Protein AF-A0A0C2ZWJ2-F1 (afdb_monomer_lite)

Structure (mmCIF, N/CA/C/O backbone):
data_AF-A0A0C2ZWJ2-F1
#
_entry.id   AF-A0A0C2ZWJ2-F1
#
loop_
_atom_site.group_PDB
_atom_site.id
_atom_site.type_symbol
_atom_site.label_atom_id
_atom_site.label_alt_id
_atom_site.label_comp_id
_atom_site.label_asym_id
_atom_site.label_entity_id
_atom_site.label_seq_id
_atom_site.pdbx_PDB_ins_code
_atom_site.Cartn_x
_atom_site.Cartn_y
_atom_site.Cartn_z
_atom_site.occupancy
_atom_site.B_iso_or_equiv
_atom_site.auth_seq_id
_atom_site.auth_comp_id
_atom_site.auth_asym_id
_atom_site.auth_atom_id
_atom_site.pdbx_PDB_model_num
ATOM 1 N N . MET A 1 1 ? 10.720 -0.662 24.447 1.00 65.62 1 MET A N 1
ATOM 2 C CA . MET A 1 1 ? 9.415 -0.310 23.855 1.00 65.62 1 MET A CA 1
ATOM 3 C C . MET A 1 1 ? 9.248 1.198 23.720 1.00 65.62 1 MET A C 1
ATOM 5 O O . MET A 1 1 ? 9.069 1.643 22.603 1.00 65.62 1 MET A O 1
ATOM 9 N N . GLU A 1 2 ? 9.396 1.999 24.779 1.00 73.19 2 GLU A N 1
ATOM 10 C CA . GLU A 1 2 ? 9.237 3.470 24.699 1.00 73.19 2 GLU A CA 1
ATOM 11 C C . GLU A 1 2 ? 10.255 4.158 23.766 1.00 73.19 2 GLU A C 1
ATOM 13 O O . GLU A 1 2 ? 9.897 4.984 22.934 1.00 73.19 2 GLU A O 1
ATOM 18 N N . ARG A 1 3 ? 11.516 3.708 23.798 1.00 81.62 3 ARG A N 1
ATOM 19 C CA . ARG A 1 3 ? 12.579 4.195 22.903 1.00 81.62 3 ARG A CA 1
ATOM 20 C C . ARG A 1 3 ? 12.331 3.896 21.417 1.00 81.62 3 ARG A C 1
ATOM 22 O O . ARG A 1 3 ? 12.606 4.741 20.580 1.00 81.62 3 ARG A O 1
ATOM 29 N N . GLU A 1 4 ? 11.797 2.717 21.092 1.00 85.00 4 GLU A N 1
ATOM 30 C CA . GLU A 1 4 ? 11.462 2.356 19.703 1.00 85.00 4 GLU A CA 1
ATOM 31 C C . GLU A 1 4 ? 10.292 3.192 19.183 1.00 85.00 4 GLU A C 1
ATOM 33 O O . GLU A 1 4 ? 10.327 3.653 18.047 1.00 85.00 4 GLU A O 1
ATOM 38 N N . GLN A 1 5 ? 9.288 3.451 20.027 1.00 85.44 5 GLN A N 1
ATOM 39 C CA . GLN A 1 5 ? 8.153 4.286 19.643 1.00 85.44 5 GLN A CA 1
ATOM 40 C C . GLN A 1 5 ? 8.580 5.749 19.422 1.00 85.44 5 GLN A C 1
ATOM 42 O O . GLN A 1 5 ? 8.085 6.409 18.509 1.00 85.44 5 GLN A O 1
ATOM 47 N N . GLN A 1 6 ? 9.543 6.242 20.208 1.00 90.25 6 GLN A N 1
ATOM 48 C CA . GLN A 1 6 ? 10.108 7.582 20.042 1.00 90.25 6 GLN A CA 1
ATOM 49 C C . GLN A 1 6 ? 10.941 7.706 18.754 1.00 90.25 6 GLN A C 1
ATOM 51 O O . GLN A 1 6 ? 10.814 8.699 18.036 1.00 90.25 6 GLN A O 1
ATOM 56 N N . GLU A 1 7 ? 11.745 6.691 18.419 1.00 93.44 7 GLU A N 1
ATOM 57 C CA . GLU A 1 7 ? 12.512 6.647 17.164 1.00 93.44 7 GLU A CA 1
ATOM 58 C C . GLU A 1 7 ? 11.585 6.545 15.934 1.00 93.44 7 GLU A C 1
ATOM 60 O O . GLU A 1 7 ? 11.808 7.232 14.932 1.00 93.44 7 GLU A O 1
ATOM 65 N N . GLU A 1 8 ? 10.488 5.783 16.022 1.00 90.94 8 GLU A N 1
ATOM 66 C CA . GLU A 1 8 ? 9.481 5.679 14.956 1.00 90.94 8 GLU A CA 1
ATOM 67 C C . GLU A 1 8 ? 8.722 7.001 14.742 1.00 90.94 8 GLU A C 1
ATOM 69 O O . GLU A 1 8 ? 8.530 7.438 13.601 1.00 90.94 8 GLU A O 1
ATOM 74 N N . MET A 1 9 ? 8.355 7.690 15.828 1.00 88.31 9 MET A N 1
ATOM 75 C CA . MET A 1 9 ? 7.676 8.988 15.764 1.00 88.31 9 MET A CA 1
ATOM 76 C C . MET A 1 9 ? 8.583 10.073 15.159 1.00 88.31 9 MET A C 1
ATOM 78 O O . MET A 1 9 ? 8.128 10.902 14.365 1.00 88.31 9 MET A O 1
ATOM 82 N N . GLN A 1 10 ? 9.884 10.034 15.461 1.00 91.88 10 GLN A N 1
ATOM 83 C CA . GLN A 1 10 ? 10.864 10.972 14.913 1.00 91.88 10 GLN A CA 1
ATOM 84 C C . GLN A 1 10 ? 11.135 10.722 13.417 1.00 91.88 10 GLN A C 1
ATOM 86 O O . GLN A 1 10 ? 11.240 11.678 12.642 1.00 91.88 10 GLN A O 1
ATOM 91 N N . ALA A 1 11 ? 11.165 9.456 12.984 1.00 88.19 11 ALA A N 1
ATOM 92 C CA . ALA A 1 11 ? 11.262 9.092 11.569 1.00 88.19 11 ALA A CA 1
ATOM 93 C C . ALA A 1 11 ? 10.023 9.539 10.770 1.00 88.19 11 ALA A C 1
ATOM 95 O O . ALA A 1 11 ? 10.150 10.051 9.653 1.00 88.19 11 ALA A O 1
ATOM 96 N N . TRP A 1 12 ? 8.830 9.421 11.363 1.00 87.19 12 TRP A N 1
ATOM 97 C CA . TRP A 1 12 ? 7.588 9.934 10.780 1.00 87.19 12 TRP A CA 1
ATOM 98 C C . TRP A 1 12 ? 7.610 11.457 10.607 1.00 87.19 12 TRP A C 1
ATOM 100 O O . TRP A 1 12 ? 7.277 11.957 9.529 1.00 87.19 12 TRP A O 1
ATOM 110 N N . ALA A 1 13 ? 8.054 12.197 11.626 1.00 77.81 13 ALA A N 1
ATOM 111 C CA . ALA A 1 13 ? 8.154 13.656 11.564 1.00 77.81 13 ALA A CA 1
ATOM 112 C C . ALA A 1 13 ? 9.106 14.131 10.448 1.00 77.81 13 ALA A C 1
ATOM 114 O O . ALA A 1 13 ? 8.798 15.094 9.737 1.00 77.81 13 ALA A O 1
ATOM 115 N N . TRP A 1 14 ? 10.219 13.419 10.238 1.00 78.62 14 TRP A N 1
ATOM 116 C CA . TRP A 1 14 ? 11.160 13.676 9.142 1.00 78.62 14 TRP A CA 1
ATOM 117 C C . TRP A 1 14 ? 10.568 13.371 7.759 1.00 78.62 14 TRP A C 1
ATOM 119 O O . TRP A 1 14 ? 10.724 14.160 6.828 1.00 78.62 14 TRP A O 1
ATOM 129 N N . ALA A 1 15 ? 9.833 12.268 7.604 1.00 69.75 15 ALA A N 1
ATOM 130 C CA . ALA A 1 15 ? 9.195 11.926 6.330 1.00 69.75 15 ALA A CA 1
ATOM 131 C C . ALA A 1 15 ? 8.114 12.949 5.914 1.00 69.75 15 ALA A C 1
ATOM 133 O O . ALA A 1 15 ? 7.976 13.283 4.731 1.00 69.75 15 ALA A O 1
ATOM 134 N N . VAL A 1 16 ? 7.373 13.493 6.884 1.00 71.31 16 VAL A N 1
ATOM 135 C CA . VAL A 1 16 ? 6.356 14.532 6.643 1.00 71.31 16 VAL A CA 1
ATOM 136 C C . VAL A 1 16 ? 7.002 15.867 6.260 1.00 71.31 16 VAL A C 1
ATOM 138 O O . VAL A 1 16 ? 6.560 16.518 5.314 1.00 71.31 16 VAL A O 1
ATOM 141 N N . THR A 1 17 ? 8.092 16.255 6.925 1.00 61.94 17 THR A N 1
ATOM 142 C CA . THR A 1 17 ? 8.811 17.499 6.593 1.00 61.94 17 THR A CA 1
ATOM 143 C C . THR A 1 17 ? 9.544 17.433 5.252 1.00 61.94 17 THR A C 1
ATOM 145 O O . THR A 1 17 ? 9.634 18.448 4.568 1.00 61.94 17 THR A O 1
ATOM 148 N N . VAL A 1 18 ? 10.000 16.255 4.810 1.00 66.75 18 VAL A N 1
ATOM 149 C CA . VAL A 1 18 ? 10.618 16.082 3.478 1.00 66.75 18 VAL A CA 1
ATOM 150 C C . VAL A 1 18 ? 9.585 16.124 2.342 1.00 66.75 18 VAL A C 1
ATOM 152 O O . VAL A 1 18 ? 9.907 16.541 1.230 1.00 66.75 18 VAL A O 1
ATOM 155 N N . THR A 1 19 ? 8.335 15.730 2.599 1.00 56.88 19 THR A N 1
ATOM 156 C CA . THR A 1 19 ? 7.269 15.730 1.578 1.00 56.88 19 THR A CA 1
ATOM 157 C C . THR A 1 19 ? 6.538 17.069 1.467 1.00 56.88 19 THR A C 1
ATOM 159 O O . THR A 1 19 ? 6.097 17.429 0.374 1.00 56.88 19 THR A O 1
ATOM 162 N N . GLN A 1 20 ? 6.490 17.868 2.537 1.00 51.25 20 GLN A N 1
ATOM 163 C CA . GLN A 1 20 ? 6.148 19.292 2.464 1.00 51.25 20 GLN A CA 1
ATOM 164 C C . GLN A 1 20 ? 7.386 20.121 2.109 1.00 51.25 20 GLN A C 1
ATOM 166 O O . GLN A 1 20 ? 7.927 20.868 2.921 1.00 51.25 20 GLN A O 1
ATOM 171 N N . GLY A 1 21 ? 7.848 19.994 0.865 1.00 43.28 21 GLY A N 1
ATOM 172 C CA . GLY A 1 21 ? 8.886 20.870 0.332 1.00 43.28 21 GLY A CA 1
ATOM 173 C C . GLY A 1 21 ? 8.500 22.340 0.525 1.00 43.28 21 GLY A C 1
ATOM 174 O O . GLY A 1 21 ? 7.467 22.783 0.023 1.00 43.28 21 GLY A O 1
ATOM 175 N N . GLY A 1 22 ? 9.342 23.086 1.248 1.00 45.31 22 GLY A N 1
ATOM 176 C CA . GLY A 1 22 ? 9.229 24.523 1.518 1.00 45.31 22 GLY A CA 1
ATOM 177 C C . GLY A 1 22 ? 9.437 25.398 0.278 1.00 45.31 22 GLY A C 1
ATOM 178 O O . GLY A 1 22 ? 10.304 26.269 0.259 1.00 45.31 22 GLY A O 1
ATOM 179 N N . GLY A 1 23 ? 8.660 25.147 -0.774 1.00 51.56 23 GLY A N 1
ATOM 180 C CA . GLY A 1 23 ? 8.552 26.001 -1.947 1.00 51.56 23 GLY A CA 1
ATOM 181 C C . GLY A 1 23 ? 7.481 27.062 -1.720 1.00 51.56 23 GLY A C 1
ATOM 182 O O . GLY A 1 23 ? 6.347 26.752 -1.362 1.00 51.56 23 GLY A O 1
ATOM 183 N N . THR A 1 24 ? 7.843 28.324 -1.925 1.00 47.91 24 THR A N 1
ATOM 184 C CA . THR A 1 24 ? 6.920 29.463 -1.918 1.00 47.91 24 THR A CA 1
ATOM 185 C C . THR A 1 24 ? 5.699 29.202 -2.821 1.00 47.91 24 THR A C 1
ATOM 187 O O . THR A 1 24 ? 5.862 28.693 -3.933 1.00 47.91 24 THR A O 1
ATOM 190 N N . PRO A 1 25 ? 4.469 29.541 -2.379 1.00 48.12 25 PRO A N 1
ATOM 191 C CA . PRO A 1 25 ? 3.247 29.222 -3.113 1.00 48.12 25 PRO A CA 1
ATOM 192 C C . PRO A 1 25 ? 3.167 30.022 -4.421 1.00 48.12 25 PRO A C 1
ATOM 194 O O . PRO A 1 25 ? 2.862 31.214 -4.433 1.00 48.12 25 PRO A O 1
ATOM 197 N N . GLY A 1 26 ? 3.462 29.347 -5.532 1.00 55.72 26 GLY A N 1
ATOM 198 C CA . GLY A 1 26 ? 3.169 29.797 -6.891 1.00 55.72 26 GLY A CA 1
ATOM 199 C C . GLY A 1 26 ? 1.705 29.536 -7.286 1.00 55.72 26 GLY A C 1
ATOM 200 O O . GLY A 1 26 ? 0.984 28.836 -6.576 1.00 55.72 26 GLY A O 1
ATOM 201 N N . PRO A 1 27 ? 1.236 30.110 -8.408 1.00 49.69 27 PRO A N 1
ATOM 202 C CA . PRO A 1 27 ? -0.183 30.225 -8.734 1.00 49.69 27 PRO A CA 1
ATOM 203 C C . PRO A 1 27 ? -0.854 28.861 -8.951 1.00 49.69 27 PRO A C 1
ATOM 205 O O . PRO A 1 27 ? -0.603 28.193 -9.947 1.00 49.69 27 PRO A O 1
ATOM 208 N N . SER A 1 28 ? -1.733 28.507 -8.006 1.00 48.75 28 SER A N 1
ATOM 209 C CA . SER A 1 28 ? -2.821 27.517 -8.069 1.00 48.75 28 SER A CA 1
ATOM 210 C C . SER A 1 28 ? -2.637 26.387 -9.083 1.00 48.75 28 SER A C 1
ATOM 212 O O . SER A 1 28 ? -3.343 26.306 -10.091 1.00 48.75 28 SER A O 1
ATOM 214 N N . THR A 1 29 ? -1.734 25.460 -8.779 1.00 44.34 29 THR A N 1
ATOM 215 C CA . THR A 1 29 ? -1.778 24.129 -9.378 1.00 44.34 29 THR A CA 1
ATOM 216 C C . THR A 1 29 ? -3.051 23.453 -8.878 1.00 44.34 29 THR A C 1
ATOM 218 O O . THR A 1 29 ? -3.199 23.205 -7.682 1.00 44.34 29 THR A O 1
ATOM 221 N N . VAL A 1 30 ? -4.003 23.198 -9.778 1.00 45.06 30 VAL A N 1
ATOM 222 C CA . VAL A 1 30 ? -5.204 22.413 -9.472 1.00 45.06 30 VAL A CA 1
ATOM 223 C C . VAL A 1 30 ? -4.739 21.027 -9.034 1.00 45.06 30 VAL A C 1
ATOM 225 O O . VAL A 1 30 ? -4.313 20.213 -9.852 1.00 45.06 30 VAL A O 1
ATOM 228 N N . VAL A 1 31 ? -4.770 20.775 -7.727 1.00 43.00 31 VAL A N 1
ATOM 229 C CA . VAL A 1 31 ? -4.504 19.454 -7.165 1.00 43.00 31 VAL A CA 1
ATOM 230 C C . VAL A 1 31 ? -5.696 18.581 -7.532 1.00 43.00 31 VAL A C 1
ATOM 232 O O . VAL A 1 31 ? -6.756 18.651 -6.910 1.00 43.00 31 VAL A O 1
ATOM 235 N N . ALA A 1 32 ? -5.541 17.788 -8.589 1.00 49.44 32 ALA A N 1
ATOM 236 C CA . ALA A 1 32 ? -6.497 16.751 -8.934 1.00 49.44 32 ALA A CA 1
ATOM 237 C C . ALA A 1 32 ? -6.433 15.673 -7.845 1.00 49.44 32 ALA A C 1
ATOM 239 O O . ALA A 1 32 ? -5.562 14.807 -7.858 1.00 49.44 32 ALA A O 1
ATOM 240 N N . VAL A 1 33 ? -7.327 15.764 -6.859 1.00 48.94 33 VAL A N 1
ATOM 241 C CA . VAL A 1 33 ? -7.482 14.735 -5.828 1.00 48.94 33 VAL A CA 1
ATOM 242 C C . VAL A 1 33 ? -7.913 13.441 -6.526 1.00 48.94 33 VAL A C 1
ATOM 244 O O . VAL A 1 33 ? -8.969 13.434 -7.168 1.00 48.94 33 VAL A O 1
ATOM 247 N N . PRO A 1 34 ? -7.144 12.340 -6.421 1.00 53.91 34 PRO A N 1
ATOM 248 C CA . PRO A 1 34 ? -7.529 11.074 -7.023 1.00 53.91 34 PRO A CA 1
ATOM 249 C C . PRO A 1 34 ? -8.840 10.597 -6.398 1.00 53.91 34 PRO A C 1
ATOM 251 O O . PRO A 1 34 ? -8.887 10.199 -5.233 1.00 53.91 34 PRO A O 1
ATOM 254 N N . MET A 1 35 ? -9.932 10.637 -7.160 1.00 56.78 35 MET A N 1
ATOM 255 C CA . MET A 1 35 ? -11.188 10.050 -6.712 1.00 56.78 35 MET A CA 1
ATOM 256 C C . MET A 1 35 ? -11.065 8.529 -6.780 1.00 56.78 35 MET A C 1
ATOM 258 O O . MET A 1 35 ? -11.128 7.941 -7.860 1.00 56.78 35 MET A O 1
ATOM 262 N N . LEU A 1 36 ? -10.914 7.885 -5.623 1.00 58.56 36 LEU A N 1
ATOM 263 C CA . LEU A 1 36 ? -10.990 6.431 -5.510 1.00 58.56 36 LEU A CA 1
ATOM 264 C C . LEU A 1 36 ? -12.400 5.970 -5.883 1.00 58.56 36 LEU A C 1
ATOM 266 O O . LEU A 1 36 ? -13.390 6.400 -5.287 1.00 58.56 36 LEU A O 1
ATOM 270 N N . ARG A 1 37 ? -12.507 5.091 -6.883 1.00 67.56 37 ARG A N 1
ATOM 271 C CA . ARG A 1 37 ? -13.799 4.555 -7.329 1.00 67.56 37 ARG A CA 1
ATOM 272 C C . ARG A 1 37 ? -13.761 3.039 -7.372 1.00 67.56 37 ARG A C 1
ATOM 274 O O . ARG A 1 37 ? -12.784 2.437 -7.797 1.00 67.56 37 ARG A O 1
ATOM 281 N N . VAL A 1 38 ? -14.858 2.414 -6.956 1.00 70.56 38 VAL A N 1
ATOM 282 C CA . VAL A 1 38 ? -14.989 0.955 -6.927 1.00 70.56 38 VAL A CA 1
ATOM 283 C C . VAL A 1 38 ? -15.806 0.492 -8.127 1.00 70.56 38 VAL A C 1
ATOM 285 O O . VAL A 1 38 ? -16.923 0.962 -8.362 1.00 70.56 38 VAL A O 1
ATOM 288 N N . CYS A 1 39 ? -15.282 -0.464 -8.892 1.00 73.94 39 CYS A N 1
ATOM 289 C CA . CYS A 1 39 ? -16.080 -1.129 -9.916 1.00 73.94 39 CYS A CA 1
ATOM 290 C C . CYS A 1 39 ? -17.137 -2.019 -9.245 1.00 73.94 39 CYS A C 1
ATOM 292 O O . CYS A 1 39 ? -16.792 -2.998 -8.592 1.00 73.94 39 CYS A O 1
ATOM 294 N N . LYS A 1 40 ? -18.432 -1.750 -9.460 1.00 70.19 40 LYS A N 1
ATOM 295 C CA . LYS A 1 40 ? -19.536 -2.524 -8.847 1.00 70.19 40 LYS A CA 1
ATOM 296 C C . LYS A 1 40 ? -19.492 -4.031 -9.121 1.00 70.19 40 LYS A C 1
ATOM 298 O O . LYS A 1 40 ? -20.130 -4.793 -8.408 1.00 70.19 40 LYS A O 1
ATOM 303 N N . ARG A 1 41 ? -18.798 -4.465 -10.178 1.00 70.56 41 ARG A N 1
ATOM 304 C CA . ARG A 1 41 ? -18.791 -5.870 -10.601 1.00 70.56 41 ARG A CA 1
ATOM 305 C C . ARG A 1 41 ? -17.665 -6.685 -9.978 1.00 70.56 41 ARG A C 1
ATOM 307 O O . ARG A 1 41 ? -17.903 -7.819 -9.590 1.00 70.56 41 ARG A O 1
ATOM 314 N N . CYS A 1 42 ? -16.453 -6.140 -9.938 1.00 78.62 42 CYS A N 1
ATOM 315 C CA . CYS A 1 42 ? -15.294 -6.830 -9.368 1.00 78.62 42 CYS A CA 1
ATOM 316 C C . CYS A 1 42 ? -14.902 -6.304 -7.982 1.00 78.62 42 CYS A C 1
ATOM 318 O O . CYS A 1 42 ? -13.985 -6.847 -7.384 1.00 78.62 42 CYS A O 1
ATOM 320 N N . MET A 1 43 ? -15.568 -5.257 -7.485 1.00 76.44 43 MET A N 1
ATOM 321 C CA . MET A 1 43 ? -15.268 -4.569 -6.222 1.00 76.44 43 MET A CA 1
ATOM 322 C C . MET A 1 43 ? -13.817 -4.079 -6.086 1.00 76.44 43 MET A C 1
ATOM 324 O O . MET A 1 43 ? -13.381 -3.711 -5.002 1.00 76.44 43 MET A O 1
ATOM 328 N N . VAL A 1 44 ? -13.074 -4.019 -7.194 1.00 75.62 44 VAL A N 1
ATOM 329 C CA . VAL A 1 44 ? -11.708 -3.498 -7.217 1.00 75.62 44 VAL A CA 1
ATOM 330 C C . VAL A 1 44 ? -11.761 -1.973 -7.156 1.00 75.62 44 VAL A C 1
ATOM 332 O O . VAL A 1 44 ? -12.496 -1.341 -7.925 1.00 75.62 44 VAL A O 1
ATOM 335 N N . LEU A 1 45 ? -10.979 -1.404 -6.237 1.00 73.38 45 LEU A N 1
ATOM 336 C CA . LEU A 1 45 ? -10.655 0.019 -6.185 1.00 73.38 45 LEU A CA 1
ATOM 337 C C . LEU A 1 45 ? -9.793 0.358 -7.401 1.00 73.38 45 LEU A C 1
ATOM 339 O O . LEU A 1 45 ? -8.677 -0.134 -7.536 1.00 73.38 45 LEU A O 1
ATOM 343 N N . LEU A 1 46 ? -10.336 1.165 -8.304 1.00 69.06 46 LEU A N 1
ATOM 344 C CA . LEU A 1 46 ? -9.626 1.679 -9.463 1.00 69.06 46 LEU A CA 1
ATOM 345 C C . LEU A 1 46 ? -9.193 3.106 -9.139 1.00 69.06 46 LEU A C 1
ATOM 347 O O . LEU A 1 46 ? -10.030 3.985 -8.920 1.00 69.06 46 LEU A O 1
ATOM 351 N N . GLN A 1 47 ? -7.883 3.315 -9.104 1.00 68.44 47 GLN A N 1
ATOM 352 C CA . GLN A 1 47 ? -7.280 4.638 -9.117 1.00 68.44 47 GLN A CA 1
ATOM 353 C C . GLN A 1 47 ? -7.144 5.043 -10.592 1.00 68.44 47 GLN A C 1
ATOM 355 O O . GLN A 1 47 ? -6.649 4.266 -11.411 1.00 68.44 47 GLN A O 1
ATOM 360 N N . GLU A 1 48 ? -7.682 6.199 -10.983 1.00 59.91 48 GLU A N 1
ATOM 361 C CA . GLU A 1 48 ? -7.378 6.731 -12.316 1.00 59.91 48 GLU A CA 1
ATOM 362 C C . GLU A 1 48 ? -5.893 7.127 -12.358 1.00 59.91 48 GLU A C 1
ATOM 364 O O . GLU A 1 48 ? -5.424 7.716 -11.383 1.00 59.91 48 GLU A O 1
ATOM 369 N N . PRO A 1 49 ? -5.144 6.820 -13.440 1.00 55.31 49 PRO A N 1
ATOM 370 C CA . PRO A 1 49 ? -5.594 6.324 -14.751 1.00 55.31 49 PRO A CA 1
ATOM 371 C C . PRO A 1 49 ? -5.467 4.799 -14.969 1.00 55.31 49 PRO A C 1
ATOM 373 O O . PRO A 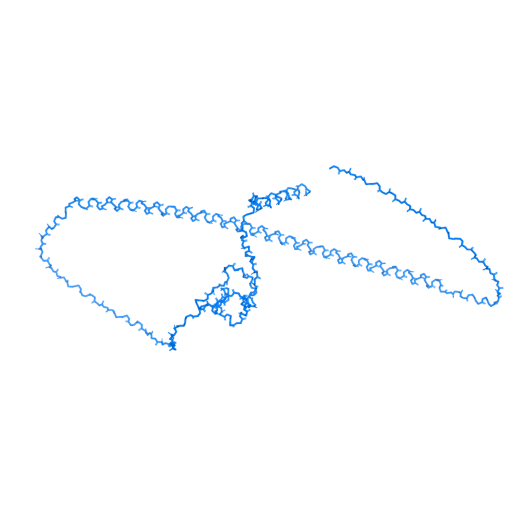1 49 ? -5.879 4.295 -16.013 1.00 55.31 49 PRO A O 1
ATOM 376 N N . GLU A 1 50 ? -4.933 4.040 -14.013 1.00 58.47 50 GLU A N 1
ATOM 377 C CA . GLU A 1 50 ? -4.410 2.678 -14.246 1.00 58.47 50 GLU A CA 1
ATOM 378 C C . GLU A 1 50 ? -5.476 1.574 -14.375 1.00 58.47 50 GLU A C 1
ATOM 380 O O . GLU A 1 50 ? -5.168 0.438 -14.728 1.00 58.47 50 GLU A O 1
ATOM 385 N N . GLY A 1 51 ? -6.753 1.883 -14.137 1.00 58.56 51 GLY A N 1
ATOM 386 C CA . GLY A 1 51 ? -7.820 0.876 -14.084 1.00 58.56 51 GLY A CA 1
ATOM 387 C C . GLY A 1 51 ? -8.825 0.854 -15.241 1.00 58.56 51 GLY A C 1
ATOM 388 O O . GLY A 1 51 ? -9.563 -0.130 -15.391 1.00 58.56 51 GLY A O 1
ATOM 389 N N . CYS A 1 52 ? -8.902 1.927 -16.033 1.00 63.50 52 CYS A N 1
ATOM 390 C CA . CYS A 1 52 ? -9.987 2.151 -16.991 1.00 63.50 52 CYS A CA 1
ATOM 391 C C . CYS A 1 52 ? -9.463 2.666 -18.332 1.00 63.50 52 CYS A C 1
ATOM 393 O O . CYS A 1 52 ? -9.078 3.826 -18.444 1.00 63.50 52 CYS A O 1
ATOM 395 N N . VAL A 1 53 ? -9.551 1.847 -19.382 1.00 66.69 53 VAL A N 1
ATOM 396 C CA . VAL A 1 53 ? -9.258 2.313 -20.744 1.00 66.69 53 VAL A CA 1
ATOM 397 C C . VAL A 1 53 ? -10.500 3.003 -21.294 1.00 66.69 53 VAL A C 1
ATOM 399 O O . VAL A 1 53 ? -11.580 2.404 -21.372 1.00 66.69 53 VAL A O 1
ATOM 402 N N . VAL A 1 54 ? -10.356 4.276 -21.654 1.00 63.56 54 VAL A N 1
ATOM 403 C CA . VAL A 1 54 ? -11.376 5.027 -22.388 1.00 63.56 54 VAL A CA 1
ATOM 404 C C . VAL A 1 54 ? -11.338 4.550 -23.836 1.00 63.56 54 VAL A C 1
ATOM 406 O O . VAL A 1 54 ? -10.307 4.657 -24.492 1.00 63.56 54 VAL A O 1
ATOM 409 N N . SER A 1 55 ? -12.442 3.999 -24.344 1.00 70.44 55 SER A N 1
ATOM 410 C CA . SER A 1 55 ? -12.545 3.701 -25.776 1.00 70.44 55 SER A CA 1
ATOM 411 C C . SER A 1 55 ? -12.418 4.999 -26.573 1.00 70.44 55 SER A C 1
ATOM 413 O O . SER A 1 55 ? -12.992 6.004 -26.154 1.00 70.44 55 SER A O 1
ATOM 415 N N . GLU A 1 56 ? -11.802 4.955 -27.751 1.00 60.53 56 GLU A N 1
ATOM 416 C CA . GLU A 1 56 ? -11.593 6.099 -28.659 1.00 60.53 56 GLU A CA 1
ATOM 417 C C . GLU A 1 56 ? -12.867 6.925 -28.945 1.00 60.53 56 GLU A C 1
ATOM 419 O O . GLU A 1 56 ? -12.805 8.119 -29.206 1.00 60.53 56 GLU A O 1
ATOM 424 N N . GLN A 1 57 ? -14.055 6.319 -28.817 1.00 65.50 57 GLN A N 1
ATOM 425 C CA . GLN A 1 57 ? -15.344 7.000 -28.988 1.00 65.50 57 GLN A CA 1
ATOM 426 C C . GLN A 1 57 ? -15.870 7.720 -27.730 1.00 65.50 57 GLN A C 1
ATOM 428 O O . GLN A 1 57 ? -17.016 8.171 -27.727 1.00 65.50 57 GLN A O 1
ATOM 433 N N . GLY A 1 58 ? -15.106 7.776 -26.635 1.00 62.81 58 GLY A N 1
ATOM 434 C CA . GLY A 1 58 ? -15.441 8.489 -25.391 1.00 62.81 58 GLY A CA 1
ATOM 435 C C . GLY A 1 58 ? -16.648 7.953 -24.603 1.00 62.81 58 GLY A C 1
ATOM 436 O O . GLY A 1 58 ? -16.935 8.434 -23.511 1.00 62.81 58 GLY A O 1
ATOM 437 N N . LYS A 1 59 ? -17.367 6.952 -25.128 1.00 59.00 59 LYS A N 1
ATOM 438 C CA . LYS A 1 59 ? -18.658 6.490 -24.585 1.00 59.00 59 LYS A CA 1
ATOM 439 C C . LYS A 1 59 ? -18.563 5.260 -23.688 1.00 59.00 59 LYS A C 1
ATOM 441 O O . LYS A 1 59 ? -19.489 5.001 -22.925 1.00 59.00 59 LYS A O 1
ATOM 446 N N . ALA A 1 60 ? -17.476 4.498 -23.761 1.00 57.41 60 ALA A N 1
ATOM 447 C CA . ALA A 1 60 ? -17.295 3.306 -22.945 1.00 57.41 60 ALA A CA 1
ATOM 448 C C . ALA A 1 60 ? -15.930 3.329 -22.256 1.00 57.41 60 ALA A C 1
ATOM 450 O O . ALA A 1 60 ? -14.894 3.456 -22.903 1.00 57.41 60 ALA A O 1
ATOM 451 N N . ARG A 1 61 ? -15.939 3.173 -20.930 1.00 65.44 61 ARG A N 1
ATOM 452 C CA . ARG A 1 61 ? -14.746 2.827 -20.156 1.00 65.44 61 ARG A CA 1
ATOM 453 C C . ARG A 1 61 ? -14.843 1.353 -19.788 1.00 65.44 61 ARG A C 1
ATOM 455 O O . ARG A 1 61 ? -15.865 0.916 -19.251 1.00 65.44 61 ARG A O 1
ATOM 462 N N . ALA A 1 62 ? -13.817 0.581 -20.122 1.00 67.75 62 ALA A N 1
ATOM 463 C CA . ALA A 1 62 ? -13.721 -0.816 -19.717 1.00 67.75 62 ALA A CA 1
ATOM 464 C C . ALA A 1 62 ? -12.853 -0.907 -18.461 1.00 67.75 62 ALA A C 1
ATOM 466 O O . ALA A 1 62 ? -11.747 -0.375 -18.428 1.00 67.75 62 ALA A O 1
ATOM 467 N N . CYS A 1 63 ? -13.355 -1.589 -17.435 1.00 74.94 63 CYS A N 1
ATOM 468 C CA . CYS A 1 63 ? -12.557 -1.933 -16.265 1.00 74.94 63 CYS A CA 1
ATOM 469 C C . CYS A 1 63 ? -11.614 -3.078 -16.658 1.00 74.94 63 CYS A C 1
ATOM 471 O O . CYS A 1 63 ? -12.084 -4.168 -17.005 1.00 74.94 63 CYS A O 1
ATOM 473 N N . LEU A 1 64 ? -10.302 -2.825 -16.614 1.00 73.50 64 LEU A N 1
ATOM 474 C CA . LEU A 1 64 ? -9.267 -3.775 -17.038 1.00 73.50 64 LEU A CA 1
ATOM 475 C C . LEU A 1 64 ? -9.392 -5.148 -16.345 1.00 73.50 64 LEU A C 1
ATOM 477 O O . LEU A 1 64 ? -9.417 -6.152 -17.058 1.00 73.50 64 LEU A O 1
ATOM 481 N N . PRO A 1 65 ? -9.605 -5.227 -15.013 1.00 73.12 65 PRO A N 1
ATOM 482 C CA . PRO A 1 65 ? -9.808 -6.504 -14.327 1.00 73.12 65 PRO A CA 1
ATOM 483 C C . PRO A 1 65 ? -10.979 -7.353 -14.829 1.00 73.12 65 PRO A C 1
ATOM 485 O O . PRO A 1 65 ? -10.923 -8.574 -14.732 1.00 73.12 65 PRO A O 1
ATOM 488 N N . CYS A 1 66 ? -12.064 -6.747 -15.328 1.00 76.62 66 CYS A N 1
ATOM 489 C CA . CYS A 1 66 ? -13.249 -7.512 -15.735 1.00 76.62 66 CYS A CA 1
ATOM 490 C C . CYS A 1 66 ? -13.480 -7.580 -17.250 1.00 76.62 66 CYS A C 1
ATOM 492 O O . CYS A 1 66 ? -14.404 -8.288 -17.653 1.00 76.62 66 CYS A O 1
ATOM 494 N N . GLN A 1 67 ? -12.680 -6.867 -18.064 1.00 69.88 67 GLN A N 1
ATOM 495 C CA . GLN A 1 67 ? -12.696 -6.805 -19.544 1.00 69.88 67 GLN A CA 1
ATOM 496 C C . GLN A 1 67 ? -14.087 -6.688 -20.201 1.00 69.88 67 GLN A C 1
ATOM 498 O O . GLN A 1 67 ? -14.257 -6.896 -21.402 1.00 69.88 67 GLN A O 1
ATOM 503 N N . LYS A 1 68 ? -15.120 -6.342 -19.431 1.00 65.94 68 LYS A N 1
ATOM 504 C CA . LYS A 1 68 ? -16.494 -6.201 -19.902 1.00 65.94 68 LYS A CA 1
ATOM 505 C C . LYS A 1 68 ? -16.822 -4.725 -19.982 1.00 65.94 68 LYS A C 1
ATOM 507 O O . LYS A 1 68 ? -16.671 -3.992 -19.008 1.00 65.94 68 LYS A O 1
ATOM 512 N N . ALA A 1 69 ? -17.327 -4.313 -21.141 1.00 59.06 69 ALA A N 1
ATOM 513 C CA . ALA A 1 69 ? -17.901 -2.992 -21.329 1.00 59.06 69 ALA A CA 1
ATOM 514 C C . ALA A 1 69 ? -19.069 -2.812 -20.345 1.00 59.06 69 ALA A C 1
ATOM 516 O O . ALA A 1 69 ? -20.129 -3.431 -20.485 1.00 59.06 69 ALA A O 1
ATOM 517 N N . CYS A 1 70 ? -18.874 -1.989 -19.316 1.00 55.25 70 CYS A N 1
ATOM 518 C CA . CYS A 1 70 ? -19.956 -1.612 -18.423 1.00 55.25 70 CYS A CA 1
ATOM 519 C C . CYS A 1 70 ? -20.865 -0.622 -19.158 1.00 55.25 70 CYS A C 1
ATOM 521 O O . CYS A 1 70 ? -20.569 0.565 -19.234 1.00 55.25 70 CYS A O 1
ATOM 523 N N . LYS A 1 71 ? -22.005 -1.109 -19.668 1.00 53.69 71 LYS A N 1
ATOM 524 C CA . LYS A 1 71 ? -23.058 -0.274 -20.280 1.00 53.69 71 LYS A CA 1
ATOM 525 C C . LYS A 1 71 ? -23.668 0.765 -19.324 1.00 53.69 71 LYS A C 1
ATOM 527 O O . LYS A 1 71 ? -24.391 1.636 -19.783 1.00 53.69 71 LYS A O 1
ATOM 532 N N . VAL A 1 72 ? -23.418 0.658 -18.015 1.00 46.59 72 VAL A N 1
ATOM 533 C CA . VAL A 1 72 ? -24.095 1.452 -16.971 1.00 46.59 72 VAL A CA 1
ATOM 534 C C . VAL A 1 72 ? -23.103 2.032 -15.958 1.00 46.59 72 VAL A C 1
ATOM 536 O O . VAL A 1 72 ? -23.400 2.162 -14.772 1.00 46.59 72 VAL A O 1
ATOM 539 N N . CYS A 1 73 ? -21.897 2.392 -16.394 1.00 48.47 73 CYS A N 1
ATOM 540 C CA . CYS A 1 73 ? -21.139 3.383 -15.635 1.00 48.47 73 CYS A CA 1
ATOM 541 C C . CYS A 1 73 ? -21.778 4.748 -15.924 1.00 48.47 73 CYS A C 1
ATOM 543 O O . CYS A 1 73 ? -21.403 5.419 -16.881 1.00 48.47 73 CYS A O 1
ATOM 545 N N . ILE A 1 74 ? -22.801 5.116 -15.148 1.00 45.25 74 ILE A N 1
ATOM 546 C CA . ILE A 1 74 ? -23.332 6.481 -15.138 1.00 45.25 74 ILE A CA 1
ATOM 547 C C . ILE A 1 74 ? -22.271 7.328 -14.441 1.00 45.25 74 ILE A C 1
ATOM 549 O O . ILE A 1 74 ? -22.136 7.298 -13.219 1.00 45.25 74 ILE A O 1
ATOM 553 N N . TRP A 1 75 ? -21.460 8.009 -15.238 1.00 52.31 75 TRP A N 1
ATOM 554 C CA . TRP A 1 75 ? -20.557 9.037 -14.751 1.00 52.31 75 TRP A CA 1
ATOM 555 C C . TRP A 1 75 ? -21.373 10.325 -14.610 1.00 52.31 75 TRP A C 1
ATOM 557 O O . TRP A 1 75 ? -22.101 10.656 -15.549 1.00 52.31 75 TRP A O 1
ATOM 567 N N . PRO A 1 76 ? -21.289 11.070 -13.494 1.00 41.94 76 PRO A N 1
ATOM 568 C CA . PRO A 1 76 ? -21.680 12.468 -13.534 1.00 41.94 76 PRO A CA 1
ATOM 569 C C . PRO A 1 76 ? -20.744 13.138 -14.545 1.00 41.94 76 PRO A C 1
ATOM 571 O O . PRO A 1 76 ? -19.544 13.245 -14.299 1.00 41.94 76 PRO A O 1
ATOM 574 N N . LEU A 1 77 ? -21.268 13.482 -15.725 1.00 47.47 77 LEU A N 1
ATOM 575 C CA . LEU A 1 77 ? -20.583 14.415 -16.608 1.00 47.47 77 LEU A CA 1
ATOM 576 C C . LEU A 1 77 ? -20.400 15.689 -15.790 1.00 47.47 77 LEU A C 1
ATOM 578 O O . LEU A 1 77 ? -21.388 16.251 -15.314 1.00 47.47 77 LEU A O 1
ATOM 582 N N . GLU A 1 78 ? -19.156 16.115 -15.608 1.00 44.62 78 GLU A N 1
ATOM 583 C CA . GLU A 1 78 ? -18.888 17.451 -15.103 1.00 44.62 78 GLU A CA 1
ATOM 584 C C . GLU A 1 78 ? -19.675 18.452 -15.954 1.00 44.62 78 GLU A C 1
ATOM 586 O O . GLU A 1 78 ? -19.569 18.494 -17.184 1.00 44.62 78 GLU A O 1
ATOM 591 N N . ALA A 1 79 ? -20.530 19.225 -15.292 1.00 44.03 79 ALA A N 1
ATOM 592 C CA . ALA A 1 79 ? -21.237 20.336 -15.895 1.00 44.03 79 ALA A CA 1
ATOM 593 C C . ALA A 1 79 ? -20.222 21.461 -16.144 1.00 44.03 79 ALA A C 1
ATOM 595 O O . ALA A 1 79 ? -20.052 22.341 -15.308 1.00 44.03 79 ALA A O 1
ATOM 596 N N . GLY A 1 80 ? -19.493 21.409 -17.259 1.00 48.69 80 GLY A N 1
ATOM 597 C CA . GLY A 1 80 ? -18.458 22.408 -17.523 1.00 48.69 80 GLY A CA 1
ATOM 598 C C . GLY A 1 80 ? -17.650 22.169 -18.791 1.00 48.69 80 GLY A C 1
ATOM 599 O O . GLY A 1 80 ? -16.437 22.042 -18.728 1.00 48.69 80 GLY A O 1
ATOM 600 N N . GLY A 1 81 ? -18.300 22.106 -19.953 1.00 40.59 81 GLY A N 1
ATOM 601 C CA . GLY A 1 81 ? -17.585 21.991 -21.225 1.00 40.59 81 GLY A CA 1
ATOM 602 C C . GLY A 1 81 ? -18.472 22.321 -22.413 1.00 40.59 81 GLY A C 1
ATOM 603 O O . GLY A 1 81 ? -19.061 21.435 -23.027 1.00 40.59 81 GLY A O 1
ATOM 604 N N . ALA A 1 82 ? -18.602 23.610 -22.716 1.00 43.16 82 ALA A N 1
ATOM 605 C CA . ALA A 1 82 ? -19.286 24.079 -23.909 1.00 43.16 82 ALA A CA 1
ATOM 606 C C . ALA A 1 82 ? -18.500 23.692 -25.177 1.00 43.16 82 ALA A C 1
ATOM 608 O O . ALA A 1 82 ? -17.367 24.116 -25.359 1.00 43.16 82 ALA A O 1
ATOM 609 N N . GLY A 1 83 ? -19.155 22.926 -26.054 1.00 38.62 83 GLY A N 1
ATOM 610 C CA . GLY A 1 83 ? -19.169 23.133 -27.505 1.00 38.62 83 GLY A CA 1
ATOM 611 C C . GLY A 1 83 ? -17.881 22.938 -28.313 1.00 38.62 83 GLY A C 1
ATOM 612 O O . GLY A 1 83 ? -17.056 23.833 -28.396 1.00 38.62 83 GLY A O 1
ATOM 613 N N . ALA A 1 84 ? -17.842 21.854 -29.093 1.00 34.16 84 ALA A N 1
ATOM 614 C CA . ALA A 1 84 ? -17.626 21.912 -30.545 1.00 34.16 84 ALA A CA 1
ATOM 615 C C . ALA A 1 84 ? -17.953 20.539 -31.152 1.00 34.16 84 ALA A C 1
ATOM 617 O O . ALA A 1 84 ? -17.115 19.646 -31.241 1.00 34.16 84 ALA A O 1
ATOM 618 N N . ALA A 1 85 ? -19.212 20.362 -31.550 1.00 39.81 85 ALA A N 1
ATOM 619 C CA . ALA A 1 85 ? -19.615 19.254 -32.399 1.00 39.81 85 ALA A CA 1
ATOM 620 C C . ALA A 1 85 ? -19.294 19.618 -33.856 1.00 39.81 85 ALA A C 1
ATOM 622 O O . ALA A 1 85 ? -19.944 20.489 -34.430 1.00 39.81 85 ALA A O 1
ATOM 623 N N . MET A 1 86 ? -18.327 18.929 -34.462 1.00 37.03 86 MET A N 1
ATOM 624 C CA . MET A 1 86 ? -18.288 18.757 -35.913 1.00 37.03 86 MET A CA 1
ATOM 625 C C . MET A 1 86 ? -18.563 17.292 -36.227 1.00 37.03 86 MET A C 1
ATOM 627 O O . MET A 1 86 ? -17.824 16.394 -35.832 1.00 37.03 86 MET A O 1
ATOM 631 N N . GLY A 1 87 ? -19.698 17.071 -36.884 1.00 41.72 87 GLY A N 1
ATOM 632 C CA . GLY A 1 87 ? -20.114 15.776 -37.386 1.00 41.72 87 GLY A CA 1
ATOM 633 C C . GLY A 1 87 ? -19.528 15.479 -38.764 1.00 41.72 87 GLY A C 1
ATOM 634 O O . GLY A 1 87 ? -19.320 16.375 -39.573 1.00 41.72 87 GLY A O 1
ATOM 635 N N . SER A 1 88 ? -19.315 14.191 -39.010 1.00 38.09 88 SER A N 1
ATOM 636 C CA . SER A 1 88 ? -19.249 13.522 -40.315 1.00 38.09 88 SER A CA 1
ATOM 637 C C . SER A 1 88 ? -19.072 12.038 -39.973 1.00 38.09 88 SER A C 1
ATOM 639 O O . SER A 1 88 ? -17.993 11.617 -39.582 1.00 38.09 88 SER A O 1
ATOM 641 N N . GLY A 1 89 ? -20.135 11.251 -39.815 1.00 49.28 89 GLY A N 1
ATOM 642 C CA . GLY A 1 89 ? -20.854 10.671 -40.944 1.00 49.28 89 GLY A CA 1
ATOM 643 C C . GLY A 1 89 ? -20.068 9.473 -41.484 1.00 49.28 89 GLY A C 1
ATOM 644 O O . GLY A 1 89 ? -19.042 9.685 -42.109 1.00 49.28 89 GLY A O 1
ATOM 645 N N . THR A 1 90 ? -20.501 8.240 -41.187 1.00 40.38 90 THR A N 1
ATOM 646 C CA . THR A 1 90 ? -20.773 7.134 -42.139 1.00 40.38 90 THR A CA 1
ATOM 647 C C . THR A 1 90 ? -21.202 5.898 -41.332 1.00 40.38 90 THR A C 1
ATOM 649 O O . THR A 1 90 ? -20.468 5.407 -40.476 1.00 40.38 90 THR A O 1
ATOM 652 N N . GLU A 1 91 ? -22.409 5.400 -41.590 1.00 50.28 91 GLU A N 1
ATOM 653 C CA . GLU A 1 91 ? -22.882 4.101 -41.113 1.00 50.28 91 GLU A CA 1
ATOM 654 C C . GLU A 1 91 ? -22.159 2.975 -41.865 1.00 50.28 91 GLU A C 1
ATOM 656 O O . GLU A 1 91 ? -22.107 2.981 -43.092 1.00 50.28 91 GLU A O 1
ATOM 661 N N . ALA A 1 92 ? -21.655 1.966 -41.152 1.00 36.91 92 ALA A N 1
ATOM 662 C CA . ALA A 1 92 ? -21.295 0.689 -41.762 1.00 36.91 92 ALA A CA 1
ATOM 663 C C . ALA A 1 92 ? -21.609 -0.463 -40.802 1.00 36.91 92 ALA A C 1
ATOM 665 O O . ALA A 1 92 ? -20.862 -0.786 -39.880 1.00 36.91 92 ALA A O 1
ATOM 666 N N . SER A 1 93 ? -22.763 -1.084 -41.038 1.00 58.81 93 SER A N 1
ATOM 667 C CA . SER A 1 93 ? -23.135 -2.388 -40.500 1.00 58.81 93 SER A CA 1
ATOM 668 C C . SER A 1 93 ? -22.224 -3.459 -41.110 1.00 58.81 93 SER A C 1
ATOM 670 O O . SER A 1 93 ? -22.348 -3.789 -42.287 1.00 58.81 93 SER A O 1
ATOM 672 N N . GLY A 1 94 ? -21.292 -3.995 -40.320 1.00 40.06 94 GLY A N 1
ATOM 673 C CA . GLY A 1 94 ? -20.407 -5.090 -40.720 1.00 40.06 94 GLY A CA 1
ATOM 674 C C . GLY A 1 94 ? -20.680 -6.351 -39.906 1.00 40.06 94 GLY A C 1
ATOM 675 O O . GLY A 1 94 ? -20.218 -6.478 -38.776 1.00 40.06 94 GLY A O 1
ATOM 676 N N . LYS A 1 95 ? -21.431 -7.300 -40.477 1.00 59.62 95 LYS A N 1
ATOM 677 C CA . LYS A 1 95 ? -21.531 -8.682 -39.973 1.00 59.62 95 LYS A CA 1
ATOM 678 C C . LYS A 1 95 ? -20.157 -9.373 -40.066 1.00 59.62 95 LYS A C 1
ATOM 680 O O . LYS A 1 95 ? -19.467 -9.163 -41.064 1.00 59.62 95 LYS A O 1
ATOM 685 N N . PRO A 1 96 ? -19.778 -10.253 -39.121 1.00 50.66 96 PRO A N 1
ATOM 686 C CA . PRO A 1 96 ? -18.574 -11.062 -39.270 1.00 50.66 96 PRO A CA 1
ATOM 687 C C . PRO A 1 96 ? -18.777 -12.117 -40.368 1.00 50.66 96 PRO A C 1
ATOM 689 O O . PRO A 1 96 ? -19.667 -12.965 -40.291 1.00 50.66 96 PRO A O 1
ATOM 692 N N . VAL A 1 97 ? -17.945 -12.045 -41.406 1.00 44.69 97 VAL A N 1
ATOM 693 C CA . VAL A 1 97 ? -17.828 -13.051 -42.469 1.00 44.69 97 VAL A CA 1
ATOM 694 C C . VAL A 1 97 ? -16.828 -14.124 -42.019 1.00 44.69 97 VAL A C 1
ATOM 696 O O . VAL A 1 97 ? -15.697 -13.772 -41.689 1.00 44.69 97 VAL A O 1
ATOM 699 N N . PRO A 1 98 ? -17.171 -15.426 -42.045 1.00 67.94 98 PRO A N 1
ATOM 700 C CA . PRO A 1 98 ? -16.204 -16.494 -41.841 1.00 67.94 98 PRO A CA 1
ATOM 701 C C . PRO A 1 98 ? -15.586 -16.876 -43.193 1.00 67.94 98 PRO A C 1
ATOM 703 O O . PRO A 1 98 ? -16.245 -17.445 -44.063 1.00 67.94 98 PRO A O 1
ATOM 706 N N . ARG A 1 99 ? -14.310 -16.553 -43.391 1.00 51.12 99 ARG A N 1
ATOM 707 C CA . ARG A 1 99 ? -13.471 -17.058 -44.491 1.00 51.12 99 ARG A CA 1
ATOM 708 C C . ARG A 1 99 ? -12.045 -17.157 -43.956 1.00 51.12 99 ARG A C 1
ATOM 710 O O . ARG A 1 99 ? -11.590 -16.234 -43.308 1.00 51.12 99 ARG A O 1
ATOM 717 N N . GLY A 1 100 ? -11.279 -18.208 -44.174 1.00 46.28 100 GLY A N 1
ATOM 718 C CA . GLY A 1 100 ? -11.448 -19.393 -44.996 1.00 46.28 100 GLY A CA 1
ATOM 719 C C . GLY A 1 100 ? -10.147 -20.184 -44.864 1.00 46.28 100 GLY A C 1
ATOM 720 O O . GLY A 1 100 ? -9.088 -19.596 -44.663 1.00 46.28 100 GLY A O 1
ATOM 721 N N . GLY A 1 101 ? -10.240 -21.512 -44.912 1.00 51.59 101 GLY A N 1
ATOM 722 C CA . GLY A 1 101 ? -9.099 -22.406 -44.742 1.00 51.59 101 GLY A CA 1
ATOM 723 C C . GLY A 1 101 ? -7.938 -22.072 -45.678 1.00 51.59 101 GLY A C 1
ATOM 724 O O . GLY A 1 101 ? -8.087 -22.047 -46.902 1.00 51.59 101 GLY A O 1
ATOM 725 N N . GLU A 1 102 ? -6.774 -21.856 -45.075 1.00 51.72 102 GLU A N 1
ATOM 726 C CA . GLU A 1 102 ? -5.501 -21.662 -45.751 1.00 51.72 102 GLU A CA 1
ATOM 727 C C . GLU A 1 102 ? -5.047 -22.998 -46.358 1.00 51.72 102 GLU A C 1
ATOM 729 O O . GLU A 1 102 ? -4.408 -23.843 -45.727 1.00 51.72 102 GLU A O 1
ATOM 734 N N . LYS A 1 103 ? -5.427 -23.225 -47.619 1.00 59.00 103 LYS A N 1
ATOM 735 C CA . LYS A 1 103 ? -4.836 -24.279 -48.443 1.00 59.00 103 LYS A CA 1
ATOM 736 C C . LYS A 1 103 ? -3.390 -23.893 -48.748 1.00 59.00 103 LYS A C 1
ATOM 738 O O . LYS A 1 103 ? -3.128 -23.124 -49.669 1.00 59.00 103 LYS A O 1
ATOM 743 N N . ARG A 1 104 ? -2.449 -24.476 -48.005 1.00 52.12 104 ARG A N 1
ATOM 744 C CA . ARG A 1 104 ? -1.018 -24.446 -48.324 1.00 52.12 104 ARG A CA 1
ATOM 745 C C . ARG A 1 104 ? -0.779 -25.104 -49.686 1.00 52.12 104 ARG A C 1
ATOM 747 O O . ARG A 1 104 ? -0.794 -26.329 -49.812 1.00 52.12 104 ARG A O 1
ATOM 754 N N . LYS A 1 105 ? -0.560 -24.287 -50.717 1.00 65.44 105 LYS A N 1
ATOM 755 C CA . LYS A 1 105 ? -0.074 -24.735 -52.026 1.00 65.44 105 LYS A CA 1
ATOM 756 C C . LYS A 1 105 ? 1.434 -24.956 -51.910 1.00 65.44 105 LYS A C 1
ATOM 758 O O . LYS A 1 105 ? 2.203 -24.010 -51.805 1.00 65.44 105 LYS A O 1
ATOM 763 N N . LYS A 1 106 ? 1.845 -26.224 -51.898 1.00 55.34 106 LYS A N 1
ATOM 764 C CA . LYS A 1 106 ? 3.248 -26.653 -51.930 1.00 55.34 106 LYS A CA 1
ATOM 765 C C . LYS A 1 106 ? 3.809 -26.329 -53.321 1.00 55.34 106 LYS A C 1
ATOM 767 O O . LYS A 1 106 ? 3.592 -27.083 -54.266 1.00 55.34 106 LYS A O 1
ATOM 772 N N . ALA A 1 107 ? 4.448 -25.169 -53.463 1.00 53.12 107 ALA A N 1
ATOM 773 C CA . ALA A 1 107 ? 5.205 -24.824 -54.660 1.00 53.12 107 ALA A CA 1
ATOM 774 C C . ALA A 1 107 ? 6.499 -25.650 -54.659 1.00 53.12 107 ALA A C 1
ATOM 776 O O . ALA A 1 107 ? 7.346 -25.514 -53.779 1.00 53.12 107 ALA A O 1
ATOM 777 N N . ARG A 1 108 ? 6.599 -26.575 -55.613 1.00 46.53 108 ARG A N 1
ATOM 778 C CA . ARG A 1 108 ? 7.802 -27.351 -55.904 1.00 46.53 108 ARG A CA 1
ATOM 779 C C . ARG A 1 108 ? 8.743 -26.414 -56.664 1.00 46.53 108 ARG A C 1
ATOM 781 O O . ARG A 1 108 ? 8.463 -26.118 -57.819 1.00 46.53 108 ARG A O 1
ATOM 788 N N . MET A 1 109 ? 9.798 -25.916 -56.018 1.00 50.50 109 MET A N 1
ATOM 789 C CA . MET A 1 109 ? 10.898 -25.287 -56.751 1.00 50.50 109 MET A CA 1
ATOM 790 C C . MET A 1 109 ? 11.634 -26.382 -57.519 1.00 50.50 109 MET A C 1
ATOM 792 O O . MET A 1 109 ? 12.174 -27.310 -56.918 1.00 50.50 109 MET A O 1
ATOM 796 N N . THR A 1 110 ? 11.600 -26.300 -58.842 1.00 48.00 110 THR A N 1
ATOM 797 C CA . THR A 1 110 ? 12.535 -26.995 -59.720 1.00 48.00 110 THR A CA 1
ATOM 798 C C . THR A 1 110 ? 13.750 -26.094 -59.877 1.00 48.00 110 THR A C 1
ATOM 800 O O . THR A 1 110 ? 13.639 -24.988 -60.397 1.00 48.00 110 THR A O 1
ATOM 803 N N . THR A 1 111 ? 14.880 -26.558 -59.361 1.00 56.50 111 THR A N 1
ATOM 804 C CA . THR A 1 111 ? 16.216 -26.033 -59.630 1.00 56.50 111 THR A CA 1
ATOM 805 C C . THR A 1 111 ? 16.553 -26.336 -61.085 1.00 56.50 111 THR A C 1
ATOM 807 O O . THR A 1 111 ? 16.839 -27.482 -61.425 1.00 56.50 111 THR A O 1
ATOM 810 N N . GLU A 1 112 ? 16.436 -25.333 -61.948 1.00 55.81 112 GLU A N 1
ATOM 811 C CA . GLU A 1 112 ? 17.093 -25.345 -63.250 1.00 55.81 112 GLU A CA 1
ATOM 812 C C . GLU A 1 112 ? 18.557 -24.978 -62.995 1.00 55.81 112 GLU A C 1
ATOM 814 O O . GLU A 1 112 ? 18.862 -23.865 -62.567 1.00 55.81 112 GLU A O 1
ATOM 819 N N . GLU A 1 113 ? 19.444 -25.958 -63.162 1.00 53.44 113 GLU A N 1
ATOM 820 C CA . GLU A 1 113 ? 20.881 -25.742 -63.310 1.00 53.44 113 GLU A CA 1
ATOM 821 C C . GLU A 1 113 ? 21.100 -24.975 -64.620 1.00 53.44 113 GLU A C 1
ATOM 823 O O . GLU A 1 113 ? 21.315 -25.555 -65.681 1.00 53.44 113 GLU A O 1
ATOM 828 N N . GLY A 1 114 ? 20.962 -23.652 -64.547 1.00 53.47 114 GLY A N 1
ATOM 829 C CA . GLY A 1 114 ? 21.477 -22.739 -65.554 1.00 53.47 114 GLY A CA 1
ATOM 830 C C . GLY A 1 114 ? 22.981 -22.625 -65.359 1.00 53.47 114 GLY A C 1
ATOM 831 O O . GLY A 1 114 ? 23.446 -21.911 -64.473 1.00 53.47 114 GLY A O 1
ATOM 832 N N . GLU A 1 115 ? 23.727 -23.376 -66.160 1.00 58.38 115 GLU A N 1
ATOM 833 C CA . GLU A 1 115 ? 25.175 -23.269 -66.320 1.00 58.38 115 GLU A CA 1
ATOM 834 C C . GLU A 1 115 ? 25.474 -21.930 -67.025 1.00 58.38 115 GLU A C 1
ATOM 836 O O . GLU A 1 115 ? 25.634 -21.857 -68.245 1.00 58.38 115 GLU A O 1
ATOM 841 N N . ASP A 1 116 ? 25.422 -20.836 -66.256 1.00 59.72 116 ASP A N 1
ATOM 842 C CA . ASP A 1 116 ? 25.643 -19.481 -66.758 1.00 59.72 116 ASP A CA 1
ATOM 843 C C . ASP A 1 116 ? 27.148 -19.231 -66.892 1.00 59.72 116 ASP A C 1
ATOM 845 O O . ASP A 1 116 ? 27.883 -18.968 -65.936 1.00 59.72 116 ASP A O 1
ATOM 849 N N . ASN A 1 117 ? 27.607 -19.433 -68.123 1.00 57.03 117 ASN A N 1
ATOM 850 C CA . ASN A 1 117 ? 28.963 -19.192 -68.572 1.00 57.03 117 ASN A CA 1
ATOM 851 C C . ASN A 1 117 ? 29.348 -17.719 -68.386 1.00 57.03 117 ASN A C 1
ATOM 853 O O . ASN A 1 117 ? 28.901 -16.854 -69.132 1.00 57.03 117 ASN A O 1
ATOM 857 N N . ASN A 1 118 ? 30.299 -17.492 -67.478 1.00 59.47 118 ASN A N 1
ATOM 858 C CA . ASN A 1 118 ? 31.430 -16.578 -67.647 1.00 59.47 118 ASN A CA 1
ATOM 859 C C . ASN A 1 118 ? 31.140 -15.270 -68.406 1.00 59.47 118 ASN A C 1
ATOM 861 O O . ASN A 1 118 ? 31.598 -15.057 -69.530 1.00 59.47 118 ASN A O 1
ATOM 865 N N . THR A 1 119 ? 30.509 -14.325 -67.719 1.00 53.97 119 THR A N 1
ATOM 866 C CA . THR A 1 119 ? 30.814 -12.907 -67.921 1.00 53.97 119 THR A CA 1
ATOM 867 C C . THR A 1 119 ? 31.589 -12.425 -66.701 1.00 53.97 119 THR A C 1
ATOM 869 O O . THR A 1 119 ? 31.014 -11.878 -65.762 1.00 53.97 119 THR A O 1
ATOM 872 N N . GLU A 1 120 ? 32.908 -12.649 -66.708 1.00 57.88 120 GLU A N 1
ATOM 873 C CA . GLU A 1 120 ? 33.875 -11.928 -65.869 1.00 57.88 120 GLU A CA 1
ATOM 874 C C . GLU A 1 120 ? 33.887 -10.436 -66.264 1.00 57.88 120 GLU A C 1
ATOM 876 O O . GLU A 1 120 ? 34.909 -9.869 -66.644 1.00 57.88 120 GLU A O 1
ATOM 881 N N . GLU A 1 121 ? 32.748 -9.750 -66.173 1.00 53.75 121 GLU A N 1
ATOM 882 C CA . GLU A 1 121 ? 32.775 -8.318 -65.919 1.00 53.75 121 GLU A CA 1
ATOM 883 C C . GLU A 1 121 ? 33.133 -8.169 -64.447 1.00 53.75 121 GLU A C 1
ATOM 885 O O . GLU A 1 121 ? 32.291 -8.098 -63.552 1.00 53.75 121 GLU A O 1
ATOM 890 N N . VAL A 1 122 ? 34.443 -8.185 -64.202 1.00 60.12 122 VAL A N 1
ATOM 891 C CA . VAL A 1 122 ? 35.046 -7.736 -62.956 1.00 60.12 122 VAL A CA 1
ATOM 892 C C . VAL A 1 122 ? 34.729 -6.246 -62.850 1.00 60.12 122 VAL A C 1
ATOM 894 O O . VAL A 1 122 ? 35.548 -5.386 -63.174 1.00 60.12 122 VAL A O 1
ATOM 897 N N . PHE A 1 123 ? 33.510 -5.930 -62.409 1.00 56.12 123 PHE A N 1
ATOM 898 C CA . PHE A 1 123 ? 33.199 -4.666 -61.768 1.00 56.12 123 PHE A CA 1
ATOM 899 C C . PHE A 1 123 ? 34.093 -4.623 -60.540 1.00 56.12 123 PHE A C 1
ATOM 901 O O . PHE A 1 123 ? 33.738 -5.102 -59.464 1.00 56.12 123 PHE A O 1
ATOM 908 N N . GLY A 1 124 ? 35.315 -4.132 -60.741 1.00 61.62 124 GLY A N 1
ATOM 909 C CA . GLY A 1 124 ? 36.262 -3.854 -59.686 1.00 61.62 124 GLY A CA 1
ATOM 910 C C . GLY A 1 124 ? 35.663 -2.760 -58.828 1.00 61.62 124 GLY A C 1
ATOM 911 O O . GLY A 1 124 ? 35.983 -1.589 -59.014 1.00 61.62 124 GLY A O 1
ATOM 912 N N . VAL A 1 125 ? 34.759 -3.144 -57.922 1.00 60.34 125 VAL A N 1
ATOM 913 C CA . VAL A 1 125 ? 34.313 -2.299 -56.825 1.00 60.34 125 VAL A CA 1
ATOM 914 C C . VAL A 1 125 ? 35.604 -1.814 -56.178 1.00 60.34 125 VAL A C 1
ATOM 916 O O . VAL A 1 125 ? 36.406 -2.651 -55.743 1.00 60.34 125 VAL A O 1
ATOM 919 N N . PRO A 1 126 ? 35.875 -0.498 -56.196 1.00 69.19 126 PRO A N 1
ATOM 920 C CA . PRO A 1 126 ? 37.108 0.023 -55.643 1.00 69.19 126 PRO A CA 1
ATOM 921 C C . PRO A 1 126 ? 37.210 -0.472 -54.205 1.00 69.19 126 PRO A C 1
ATOM 923 O O . PRO A 1 126 ? 36.331 -0.183 -53.399 1.00 69.19 126 PRO A O 1
ATOM 926 N N . ARG A 1 127 ? 38.252 -1.249 -53.886 1.00 70.50 127 ARG A N 1
ATOM 927 C CA . ARG A 1 127 ? 38.447 -1.851 -52.551 1.00 70.50 127 ARG A CA 1
ATOM 928 C C . ARG A 1 127 ? 38.350 -0.814 -51.424 1.00 70.50 127 ARG A C 1
ATOM 930 O O . ARG A 1 127 ? 37.864 -1.124 -50.347 1.00 70.50 127 ARG A O 1
ATOM 937 N N . VAL A 1 128 ? 38.698 0.432 -51.741 1.00 69.19 128 VAL A N 1
ATOM 938 C CA . VAL A 1 128 ? 38.562 1.614 -50.883 1.00 69.19 128 VAL A CA 1
ATOM 939 C C . VAL A 1 128 ? 37.121 1.830 -50.391 1.00 69.19 128 VAL A C 1
ATOM 941 O O . VAL A 1 128 ? 36.916 2.136 -49.225 1.00 69.19 128 VAL A O 1
ATOM 944 N N . MET A 1 129 ? 36.109 1.609 -51.237 1.00 71.75 129 MET A N 1
ATOM 945 C CA . MET A 1 129 ? 34.696 1.763 -50.855 1.00 71.75 129 MET A CA 1
ATOM 946 C C . MET A 1 129 ? 34.209 0.641 -49.927 1.00 71.75 129 MET A C 1
ATOM 948 O O . MET A 1 129 ? 33.250 0.837 -49.185 1.00 71.75 129 MET A O 1
ATOM 952 N N . ALA A 1 130 ? 34.838 -0.537 -49.975 1.00 71.88 130 ALA A N 1
ATOM 953 C CA . ALA A 1 130 ? 34.487 -1.647 -49.094 1.00 71.88 130 ALA A CA 1
ATOM 954 C C . ALA A 1 130 ? 35.046 -1.430 -47.678 1.00 71.88 130 ALA A C 1
ATOM 956 O O . ALA A 1 130 ? 34.336 -1.655 -46.702 1.00 71.88 130 ALA A O 1
ATOM 957 N N . GLU A 1 131 ? 36.285 -0.945 -47.557 1.00 74.62 131 GLU A N 1
ATOM 958 C CA . GLU A 1 131 ? 36.930 -0.668 -46.263 1.00 74.62 131 GLU A CA 1
ATOM 959 C C . GLU A 1 131 ? 36.204 0.440 -45.480 1.00 74.62 131 GLU A C 1
ATOM 961 O O . GLU A 1 131 ? 35.890 0.253 -44.306 1.00 74.62 131 GLU A O 1
ATOM 966 N N . GLU A 1 132 ? 35.811 1.535 -46.139 1.00 77.81 132 GLU A N 1
ATOM 967 C CA . GLU A 1 132 ? 35.078 2.632 -45.486 1.00 77.81 132 GLU A CA 1
ATOM 968 C C . GLU A 1 132 ? 33.693 2.192 -44.969 1.00 77.81 132 GLU A C 1
ATOM 970 O O . GLU A 1 132 ? 33.250 2.605 -43.894 1.00 77.81 132 GLU A O 1
ATOM 975 N N . GLN A 1 133 ? 33.014 1.283 -45.679 1.00 79.19 133 GLN A N 1
ATOM 976 C CA . GLN A 1 133 ? 31.765 0.691 -45.188 1.00 79.19 133 GLN A CA 1
ATOM 977 C C . GLN A 1 133 ? 31.982 -0.215 -43.974 1.00 79.19 133 GLN A C 1
ATOM 979 O O . GLN A 1 133 ? 31.143 -0.228 -43.068 1.00 79.19 133 GLN A O 1
ATOM 984 N N . HIS A 1 134 ? 33.090 -0.956 -43.929 1.00 80.19 134 HIS A N 1
ATOM 985 C CA . HIS A 1 134 ? 33.427 -1.789 -42.777 1.00 80.19 134 HIS A CA 1
ATOM 986 C C . HIS A 1 134 ? 33.694 -0.951 -41.521 1.00 80.19 134 HIS A C 1
ATOM 988 O O . HIS A 1 134 ? 33.228 -1.336 -40.446 1.00 80.19 134 HIS A O 1
ATOM 994 N N . ASP A 1 135 ? 34.330 0.213 -41.651 1.00 89.94 135 ASP A N 1
ATOM 995 C CA . ASP A 1 135 ? 34.561 1.122 -40.521 1.00 89.94 135 ASP A CA 1
ATOM 996 C C . ASP A 1 135 ? 33.250 1.714 -39.980 1.00 89.94 135 ASP A C 1
ATOM 998 O O . ASP A 1 135 ? 33.008 1.710 -38.767 1.00 89.94 135 ASP A O 1
ATOM 1002 N N . VAL A 1 136 ? 32.345 2.151 -40.866 1.00 91.50 136 VAL A N 1
ATOM 1003 C CA . VAL A 1 136 ? 31.022 2.665 -40.466 1.00 91.50 136 VAL A CA 1
ATOM 1004 C C . VAL A 1 136 ? 30.178 1.576 -39.795 1.00 91.50 136 VAL A C 1
ATOM 1006 O O . VAL A 1 136 ? 29.566 1.822 -38.752 1.00 91.50 136 VAL A O 1
ATOM 1009 N N . LEU A 1 137 ? 30.166 0.357 -40.342 1.00 93.69 137 LEU A N 1
ATOM 1010 C CA . LEU A 1 137 ? 29.470 -0.783 -39.735 1.00 93.69 137 LEU A CA 1
ATOM 1011 C C . LEU A 1 137 ? 30.085 -1.185 -38.388 1.00 93.69 137 LEU A C 1
ATOM 1013 O O . LEU A 1 137 ? 29.349 -1.529 -37.458 1.00 93.69 137 LEU A O 1
ATOM 1017 N N . GLY A 1 138 ? 31.411 -1.107 -38.258 1.00 95.25 138 GLY A N 1
ATOM 1018 C CA . GLY A 1 138 ? 32.124 -1.346 -37.006 1.00 95.25 138 GLY A CA 1
ATOM 1019 C C . GLY A 1 138 ? 31.696 -0.364 -35.916 1.00 95.25 138 GLY A C 1
ATOM 1020 O O . GLY A 1 138 ? 31.290 -0.788 -34.831 1.00 95.25 138 GLY A O 1
ATOM 1021 N N . MET A 1 139 ? 31.679 0.937 -36.227 1.00 96.31 139 MET A N 1
ATOM 1022 C CA . MET A 1 139 ? 31.210 1.973 -35.297 1.00 96.31 139 MET A CA 1
ATOM 1023 C C . MET A 1 139 ? 29.743 1.778 -34.909 1.00 96.31 139 MET A C 1
ATOM 1025 O O . MET A 1 139 ? 29.405 1.853 -33.727 1.00 96.31 139 MET A O 1
ATOM 1029 N N . LEU A 1 140 ? 28.868 1.477 -35.874 1.00 96.88 140 LEU A N 1
ATOM 1030 C CA . LEU A 1 140 ? 27.455 1.206 -35.592 1.00 96.88 140 LEU A CA 1
ATOM 1031 C C . LEU A 1 140 ? 27.284 -0.006 -34.671 1.00 96.88 140 LEU A C 1
ATOM 1033 O O . LEU A 1 140 ? 26.498 0.052 -33.729 1.00 96.88 140 LEU A O 1
ATOM 1037 N N . THR A 1 141 ? 28.049 -1.074 -34.892 1.00 96.12 141 THR A N 1
ATOM 1038 C CA . THR A 1 141 ? 28.015 -2.272 -34.040 1.00 96.12 141 THR A CA 1
ATOM 1039 C C . THR A 1 141 ? 28.457 -1.947 -32.616 1.00 96.12 141 THR A C 1
ATOM 1041 O O . THR A 1 141 ? 27.819 -2.382 -31.659 1.00 96.12 141 THR A O 1
ATOM 1044 N N . GLN A 1 142 ? 29.501 -1.130 -32.460 1.00 97.69 142 GLN A N 1
ATOM 1045 C CA . GLN A 1 142 ? 29.974 -0.695 -31.147 1.00 97.69 142 GLN A CA 1
ATOM 1046 C C . GLN A 1 142 ? 28.943 0.183 -30.422 1.00 97.69 142 GLN A C 1
ATOM 1048 O O . GLN A 1 142 ? 28.702 -0.007 -29.229 1.00 97.69 142 GLN A O 1
ATOM 1053 N N . VAL A 1 143 ? 28.297 1.109 -31.137 1.00 98.25 143 VAL A N 1
ATOM 1054 C CA . VAL A 1 143 ? 27.220 1.944 -30.580 1.00 98.25 143 VAL A CA 1
ATOM 1055 C C . VAL A 1 143 ? 26.033 1.079 -30.156 1.00 98.25 143 VAL A C 1
ATOM 1057 O O . VAL A 1 143 ? 25.511 1.256 -29.056 1.00 98.25 143 VAL A O 1
ATOM 1060 N N . LEU A 1 144 ? 25.632 0.109 -30.981 1.00 98.19 144 LEU A N 1
ATOM 1061 C CA . LEU A 1 144 ? 24.554 -0.822 -30.645 1.00 98.19 144 LEU A CA 1
ATOM 1062 C C . LEU A 1 144 ? 24.898 -1.670 -29.418 1.00 98.19 144 LEU A C 1
ATOM 1064 O O . LEU A 1 144 ? 24.062 -1.790 -28.524 1.00 98.19 144 LEU A O 1
ATOM 1068 N N . ALA A 1 145 ? 26.123 -2.193 -29.328 1.00 97.88 145 ALA A N 1
ATOM 1069 C CA . ALA A 1 145 ? 26.584 -2.929 -28.153 1.00 97.88 145 ALA A CA 1
ATOM 1070 C C . ALA A 1 145 ? 26.497 -2.068 -26.881 1.00 97.88 145 ALA A C 1
ATOM 1072 O O . ALA A 1 145 ? 25.934 -2.505 -25.879 1.00 97.88 145 ALA A O 1
ATOM 1073 N N . GLN A 1 146 ? 26.939 -0.808 -26.946 1.00 98.31 146 GLN A N 1
ATOM 1074 C CA . GLN A 1 146 ? 26.855 0.112 -25.811 1.00 98.31 146 GLN A CA 1
ATOM 1075 C C . GLN A 1 146 ? 25.405 0.422 -25.400 1.00 98.31 146 GLN A C 1
ATOM 1077 O O . GLN A 1 146 ? 25.112 0.559 -24.211 1.00 98.31 146 GLN A O 1
ATOM 1082 N N . VAL A 1 147 ? 24.483 0.550 -26.357 1.00 98.38 147 VAL A N 1
ATOM 1083 C CA . VAL A 1 147 ? 23.057 0.747 -26.054 1.00 98.38 147 VAL A CA 1
ATOM 1084 C C . VAL A 1 147 ? 22.479 -0.491 -25.370 1.00 98.38 147 VAL A C 1
ATOM 1086 O O . VAL A 1 147 ? 21.792 -0.344 -24.360 1.00 98.38 147 VAL A O 1
ATOM 1089 N N . VAL A 1 148 ? 22.792 -1.693 -25.860 1.00 98.31 148 VAL A N 1
ATOM 1090 C CA . VAL A 1 148 ? 22.347 -2.956 -25.247 1.00 98.31 148 VAL A CA 1
ATOM 1091 C C . VAL A 1 148 ? 22.860 -3.086 -23.814 1.00 98.31 148 VAL A C 1
ATOM 1093 O O . VAL A 1 148 ? 22.072 -3.376 -22.917 1.00 98.31 148 VAL A O 1
ATOM 1096 N N . GLU A 1 149 ? 24.136 -2.790 -23.565 1.00 98.12 149 GLU A N 1
ATOM 1097 C CA . GLU A 1 149 ? 24.699 -2.797 -22.208 1.00 98.12 149 GLU A CA 1
ATOM 1098 C C . GLU A 1 149 ? 23.994 -1.801 -21.279 1.00 98.12 149 GLU A C 1
ATOM 1100 O O . GLU A 1 149 ? 23.686 -2.125 -20.131 1.00 98.12 149 GLU A O 1
ATOM 1105 N N . ARG A 1 150 ? 23.688 -0.590 -21.765 1.00 98.00 150 ARG A N 1
ATOM 1106 C CA . ARG A 1 150 ? 22.962 0.415 -20.973 1.00 98.00 150 ARG A CA 1
ATOM 1107 C C . ARG A 1 150 ? 21.524 0.003 -20.679 1.00 98.00 150 ARG A C 1
ATOM 1109 O O . ARG A 1 150 ? 21.054 0.277 -19.579 1.00 98.00 150 ARG A O 1
ATOM 1116 N N . MET A 1 151 ? 20.843 -0.640 -21.627 1.00 97.56 151 MET A N 1
ATOM 1117 C CA . MET A 1 151 ? 19.499 -1.178 -21.401 1.00 97.56 151 MET A CA 1
ATOM 1118 C C . MET A 1 151 ? 19.527 -2.294 -20.358 1.00 97.56 151 MET A C 1
ATOM 1120 O O . MET A 1 151 ? 18.754 -2.232 -19.410 1.00 97.56 151 MET A O 1
ATOM 1124 N N . ALA A 1 152 ? 20.468 -3.238 -20.460 1.00 98.06 152 ALA A N 1
ATOM 1125 C CA . ALA A 1 152 ? 20.619 -4.311 -19.477 1.00 98.06 152 ALA A CA 1
ATOM 1126 C C . ALA A 1 152 ? 20.934 -3.765 -18.070 1.00 98.06 152 ALA A C 1
ATOM 1128 O O . ALA A 1 152 ? 20.371 -4.215 -17.075 1.00 98.06 152 ALA A O 1
ATOM 1129 N N . ALA A 1 153 ? 21.791 -2.742 -17.973 1.00 97.62 153 ALA A N 1
ATOM 1130 C CA . ALA A 1 153 ? 22.083 -2.084 -16.701 1.00 97.62 153 ALA A CA 1
ATOM 1131 C C . ALA A 1 153 ? 20.882 -1.299 -16.138 1.00 97.62 153 ALA A C 1
ATOM 1133 O O . ALA A 1 153 ? 20.758 -1.167 -14.921 1.00 97.62 153 ALA A O 1
ATOM 1134 N N . ALA A 1 154 ? 20.021 -0.743 -16.994 1.00 97.38 154 ALA A N 1
ATOM 1135 C CA . ALA A 1 154 ? 18.789 -0.086 -16.564 1.00 97.38 154 ALA A CA 1
ATOM 1136 C C . ALA A 1 154 ? 17.753 -1.106 -16.067 1.00 97.38 154 ALA A C 1
ATOM 1138 O O . ALA A 1 154 ? 17.191 -0.909 -14.994 1.00 97.38 154 ALA A O 1
ATOM 1139 N N . GLU A 1 155 ? 17.583 -2.220 -16.782 1.00 97.50 155 GLU A N 1
ATOM 1140 C CA . GLU A 1 155 ? 16.688 -3.318 -16.399 1.00 97.50 155 GLU A CA 1
ATOM 1141 C C . GLU A 1 155 ? 17.077 -3.912 -15.037 1.00 97.50 155 GLU A C 1
ATOM 1143 O O . GLU A 1 155 ? 16.231 -4.024 -14.155 1.00 97.50 155 GLU A O 1
ATOM 1148 N N . ALA A 1 156 ? 18.370 -4.156 -14.799 1.00 97.31 156 ALA A N 1
ATOM 1149 C CA . ALA A 1 156 ? 18.851 -4.634 -13.500 1.00 97.31 156 ALA A CA 1
ATOM 1150 C C . ALA A 1 156 ? 18.533 -3.663 -12.342 1.00 97.31 156 ALA A C 1
ATOM 1152 O O . ALA A 1 156 ? 18.190 -4.092 -11.241 1.00 97.31 156 ALA A O 1
ATOM 1153 N N . ARG A 1 157 ? 18.606 -2.343 -12.579 1.00 97.19 157 ARG A N 1
ATOM 1154 C CA . ARG A 1 157 ? 18.215 -1.337 -11.572 1.00 97.19 157 ARG A CA 1
ATOM 1155 C C . ARG A 1 157 ? 16.705 -1.294 -11.346 1.00 97.19 157 ARG A C 1
ATOM 1157 O O . ARG A 1 157 ? 16.263 -1.027 -10.230 1.00 97.19 157 ARG A O 1
ATOM 1164 N N . ASP A 1 158 ? 15.913 -1.522 -12.389 1.00 97.62 158 ASP A N 1
ATOM 1165 C CA . ASP A 1 158 ? 14.457 -1.587 -12.279 1.00 97.62 158 ASP A CA 1
ATOM 1166 C C . ASP A 1 158 ? 14.013 -2.807 -11.461 1.00 97.62 158 ASP A C 1
ATOM 1168 O O . ASP A 1 158 ? 13.135 -2.675 -10.607 1.00 97.62 158 ASP A O 1
ATOM 1172 N N . GLU A 1 159 ? 14.652 -3.962 -11.656 1.00 97.31 159 GLU A N 1
ATOM 1173 C CA . GLU A 1 159 ? 14.404 -5.166 -10.854 1.00 97.31 159 GLU A CA 1
ATOM 1174 C C . GLU A 1 159 ? 14.718 -4.950 -9.368 1.00 97.31 159 GLU A C 1
ATOM 1176 O O . GLU A 1 159 ? 13.916 -5.326 -8.510 1.00 97.31 159 GLU A O 1
ATOM 1181 N N . GLU A 1 160 ? 15.839 -4.294 -9.051 1.00 97.25 160 GLU A N 1
ATOM 1182 C CA . GLU A 1 160 ? 16.207 -3.949 -7.672 1.00 97.25 160 GLU A CA 1
ATOM 1183 C C . GLU A 1 160 ? 15.170 -3.016 -7.026 1.00 97.25 160 GLU A C 1
ATOM 1185 O O . GLU A 1 160 ? 14.717 -3.264 -5.904 1.00 97.25 160 GLU A O 1
ATOM 1190 N N . ARG A 1 161 ? 14.718 -1.982 -7.750 1.00 97.75 161 ARG A N 1
ATOM 1191 C CA . ARG A 1 161 ? 13.649 -1.093 -7.267 1.00 97.75 161 ARG A CA 1
ATOM 1192 C C . ARG A 1 161 ? 12.360 -1.871 -6.995 1.00 97.75 161 ARG A C 1
ATOM 1194 O O . ARG A 1 161 ? 11.757 -1.692 -5.938 1.00 97.75 161 ARG A O 1
ATOM 1201 N N . LEU A 1 162 ? 11.944 -2.739 -7.917 1.00 98.31 162 LEU A N 1
ATOM 1202 C CA . LEU A 1 162 ? 10.735 -3.553 -7.756 1.00 98.31 162 LEU A CA 1
ATOM 1203 C C . LEU A 1 162 ? 10.850 -4.531 -6.577 1.00 98.31 162 LEU A C 1
ATOM 1205 O O . LEU A 1 162 ? 9.855 -4.784 -5.892 1.00 98.31 162 LEU A O 1
ATOM 1209 N N . ALA A 1 163 ? 12.044 -5.065 -6.310 1.00 98.31 163 ALA A N 1
ATOM 1210 C CA . ALA A 1 163 ? 12.292 -5.914 -5.149 1.00 98.31 163 ALA A CA 1
ATOM 1211 C C . ALA A 1 163 ? 12.090 -5.145 -3.831 1.00 98.31 163 ALA A C 1
ATOM 1213 O O . ALA A 1 163 ? 11.372 -5.628 -2.951 1.00 98.31 163 ALA A O 1
ATOM 1214 N N . LEU A 1 164 ? 12.631 -3.927 -3.726 1.00 97.88 164 LEU A N 1
ATOM 1215 C CA . LEU A 1 16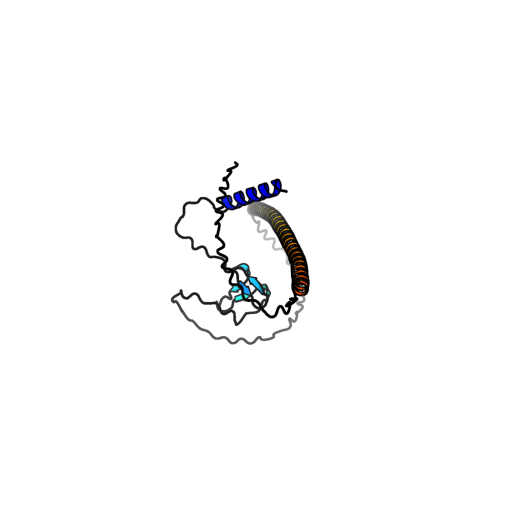4 ? 12.446 -3.059 -2.555 1.00 97.88 164 LEU A CA 1
ATOM 1216 C C . LEU A 1 164 ? 10.984 -2.624 -2.367 1.00 97.88 164 LEU A C 1
ATOM 1218 O O . LEU A 1 164 ? 10.467 -2.603 -1.245 1.00 97.88 164 LEU A O 1
ATOM 1222 N N . GLU A 1 165 ? 10.283 -2.304 -3.457 1.00 98.25 165 GLU A N 1
ATOM 1223 C CA . GLU A 1 165 ? 8.852 -1.984 -3.409 1.00 98.25 165 GLU A CA 1
ATOM 1224 C C . GLU A 1 165 ? 8.034 -3.173 -2.894 1.00 98.25 165 GLU A C 1
ATOM 1226 O O . GLU A 1 165 ? 7.155 -3.009 -2.041 1.00 98.25 165 GLU A O 1
ATOM 1231 N N . ARG A 1 166 ? 8.352 -4.386 -3.359 1.00 98.38 166 ARG A N 1
ATOM 1232 C CA . ARG A 1 166 ? 7.701 -5.614 -2.898 1.00 98.38 166 ARG A CA 1
ATOM 1233 C C . ARG A 1 166 ? 7.930 -5.856 -1.408 1.00 98.38 166 ARG A C 1
ATOM 1235 O O . ARG A 1 166 ? 6.960 -6.117 -0.696 1.00 98.38 166 ARG A O 1
ATOM 1242 N N . GLU A 1 167 ? 9.167 -5.732 -0.938 1.00 98.50 167 GLU A N 1
ATOM 1243 C CA . GLU A 1 167 ? 9.507 -5.859 0.484 1.00 98.50 167 GLU A CA 1
ATOM 1244 C C . GLU A 1 167 ? 8.732 -4.837 1.330 1.00 98.50 167 GLU A C 1
ATOM 1246 O O . GLU A 1 167 ? 8.087 -5.193 2.317 1.00 98.50 167 GLU A O 1
ATOM 1251 N N . THR A 1 168 ? 8.682 -3.579 0.885 1.00 97.94 168 THR A N 1
ATOM 1252 C CA . THR A 1 168 ? 7.924 -2.519 1.566 1.00 97.94 168 THR A CA 1
ATOM 1253 C C . THR A 1 168 ? 6.433 -2.859 1.673 1.00 97.94 168 THR A C 1
ATOM 1255 O O . THR A 1 168 ? 5.805 -2.639 2.715 1.00 97.94 168 THR A O 1
ATOM 1258 N N . VAL A 1 169 ? 5.839 -3.417 0.614 1.00 98.31 169 VAL A N 1
ATOM 1259 C CA . VAL A 1 169 ? 4.437 -3.867 0.624 1.00 98.31 169 VAL A CA 1
ATOM 1260 C C . VAL A 1 169 ? 4.226 -5.034 1.594 1.00 98.31 169 VAL A C 1
ATOM 1262 O O . VAL A 1 169 ? 3.201 -5.074 2.283 1.00 98.31 169 VAL A O 1
ATOM 1265 N N . GLU A 1 170 ? 5.171 -5.969 1.682 1.00 98.62 170 GLU A N 1
ATOM 1266 C CA . GLU A 1 170 ? 5.109 -7.100 2.614 1.00 98.62 170 GLU A CA 1
ATOM 1267 C C . GLU A 1 170 ? 5.226 -6.645 4.075 1.00 98.62 170 GLU A C 1
ATOM 1269 O O . GLU A 1 170 ? 4.407 -7.060 4.902 1.00 98.62 170 GLU A O 1
ATOM 1274 N N . ILE A 1 171 ? 6.129 -5.706 4.376 1.00 98.19 171 ILE A N 1
ATOM 1275 C CA . ILE A 1 171 ? 6.252 -5.076 5.701 1.00 98.19 171 ILE A CA 1
ATOM 1276 C C . ILE A 1 171 ? 4.944 -4.375 6.085 1.00 98.19 171 ILE A C 1
ATOM 1278 O O . ILE A 1 171 ? 4.392 -4.621 7.161 1.00 98.19 171 ILE A O 1
ATOM 1282 N N . ARG A 1 172 ? 4.377 -3.556 5.188 1.00 97.88 172 ARG A N 1
ATOM 1283 C CA . ARG A 1 172 ? 3.089 -2.878 5.432 1.00 97.88 172 ARG A CA 1
ATOM 1284 C C . ARG A 1 172 ? 1.956 -3.871 5.676 1.00 97.88 172 ARG A C 1
ATOM 1286 O O . ARG A 1 172 ? 1.122 -3.654 6.555 1.00 97.88 172 ARG A O 1
ATOM 1293 N N . ARG A 1 173 ? 1.919 -4.976 4.926 1.00 98.38 173 ARG A N 1
ATOM 1294 C CA . ARG A 1 173 ? 0.930 -6.044 5.124 1.00 98.38 173 ARG A CA 1
ATOM 1295 C C . ARG A 1 173 ? 1.084 -6.703 6.495 1.00 98.38 173 ARG A C 1
ATOM 1297 O O . ARG A 1 173 ? 0.072 -6.930 7.157 1.00 98.38 173 ARG A O 1
ATOM 1304 N N . ALA A 1 174 ? 2.313 -7.002 6.913 1.00 98.50 174 ALA A N 1
ATOM 1305 C CA . ALA A 1 174 ? 2.588 -7.576 8.227 1.00 98.50 174 ALA A CA 1
ATOM 1306 C C . ALA A 1 174 ? 2.151 -6.624 9.349 1.00 98.50 174 ALA A C 1
ATOM 1308 O O . ALA A 1 174 ? 1.446 -7.049 10.264 1.00 98.50 174 ALA A O 1
ATOM 1309 N N . HIS A 1 175 ? 2.469 -5.333 9.228 1.00 97.81 175 HIS A N 1
ATOM 1310 C CA . HIS A 1 175 ? 2.043 -4.312 10.184 1.00 97.81 175 HIS A CA 1
ATOM 1311 C C . HIS A 1 175 ? 0.516 -4.242 10.309 1.00 97.81 175 HIS A C 1
ATOM 1313 O O . HIS A 1 175 ? -0.022 -4.368 11.406 1.00 97.81 175 HIS A O 1
ATOM 1319 N N . LEU A 1 176 ? -0.207 -4.172 9.187 1.00 98.38 176 LEU A N 1
ATOM 1320 C CA . LEU A 1 176 ? -1.674 -4.184 9.194 1.00 98.38 176 LEU A CA 1
ATOM 1321 C C . LEU A 1 176 ? -2.259 -5.452 9.831 1.00 98.38 176 LEU A C 1
ATOM 1323 O O . LEU A 1 176 ? -3.280 -5.382 10.514 1.00 98.38 176 LEU A O 1
ATOM 1327 N N . ALA A 1 177 ? -1.635 -6.614 9.624 1.00 98.50 177 ALA A N 1
ATOM 1328 C CA . ALA A 1 177 ? -2.065 -7.853 10.264 1.00 98.50 177 ALA A CA 1
ATOM 1329 C C . ALA A 1 177 ? -1.836 -7.831 11.785 1.00 98.50 177 ALA A C 1
ATOM 1331 O O . ALA A 1 177 ? -2.669 -8.346 12.529 1.00 98.50 177 ALA A O 1
ATOM 1332 N N . MET A 1 178 ? -0.738 -7.230 12.252 1.00 98.31 178 MET A N 1
ATOM 1333 C CA . MET A 1 178 ? -0.486 -7.040 13.683 1.00 98.31 178 MET A CA 1
ATOM 1334 C C . MET A 1 178 ? -1.487 -6.073 14.309 1.00 98.31 178 MET A C 1
ATOM 1336 O O . MET A 1 178 ? -2.053 -6.412 15.344 1.00 98.31 178 MET A O 1
ATOM 1340 N N . VAL A 1 179 ? -1.760 -4.937 13.658 1.00 98.44 179 VAL A N 1
ATOM 1341 C CA . VAL A 1 179 ? -2.754 -3.956 14.122 1.00 98.44 179 VAL A CA 1
ATOM 1342 C C . VAL A 1 179 ? -4.128 -4.604 14.263 1.00 98.44 179 VAL A C 1
ATOM 1344 O O . VAL A 1 179 ? -4.729 -4.505 15.323 1.00 98.44 179 VAL A O 1
ATOM 1347 N N . ARG A 1 180 ? -4.590 -5.359 13.257 1.00 98.00 180 ARG A N 1
ATOM 1348 C CA . ARG A 1 180 ? -5.873 -6.080 13.348 1.00 98.00 180 ARG A CA 1
ATOM 1349 C C . ARG A 1 180 ? -5.917 -7.036 14.537 1.00 98.00 180 ARG A C 1
ATOM 1351 O O . ARG A 1 180 ? -6.835 -6.963 15.333 1.00 98.00 180 ARG A O 1
ATOM 1358 N N . ARG A 1 181 ? -4.874 -7.851 14.724 1.00 98.12 181 ARG A N 1
ATOM 1359 C CA . ARG A 1 181 ? -4.781 -8.753 15.885 1.00 98.12 181 ARG A CA 1
ATOM 1360 C C . ARG A 1 181 ? -4.701 -8.017 17.223 1.00 98.12 181 ARG A C 1
ATOM 1362 O O . ARG A 1 181 ? -4.955 -8.629 18.255 1.00 98.12 181 ARG A O 1
ATOM 1369 N N . ALA A 1 182 ? -4.212 -6.781 17.253 1.00 97.81 182 ALA A N 1
ATOM 1370 C CA . ALA A 1 182 ? -4.212 -5.975 18.467 1.00 97.81 182 ALA A CA 1
ATOM 1371 C C . ALA A 1 182 ? -5.635 -5.495 18.772 1.00 97.81 182 ALA A C 1
ATOM 1373 O O . ALA A 1 182 ? -6.091 -5.684 19.894 1.00 97.81 182 ALA A O 1
ATOM 1374 N N . THR A 1 183 ? -6.347 -4.999 17.758 1.00 98.12 183 THR A N 1
ATOM 1375 C CA . THR A 1 183 ? -7.760 -4.613 17.866 1.00 98.12 183 THR A CA 1
ATOM 1376 C C . THR A 1 183 ? -8.645 -5.787 18.284 1.00 98.12 183 THR A C 1
ATOM 1378 O O . THR A 1 183 ? -9.416 -5.644 19.223 1.00 98.12 183 THR A O 1
ATOM 1381 N N . ASP A 1 184 ? -8.475 -6.967 17.680 1.00 97.94 184 ASP A N 1
ATOM 1382 C CA . ASP A 1 184 ? -9.254 -8.162 18.044 1.00 97.94 184 ASP A CA 1
ATOM 1383 C C . ASP A 1 184 ? -9.058 -8.530 19.533 1.00 97.94 184 ASP A C 1
ATOM 1385 O O . ASP A 1 184 ? -10.001 -8.878 20.235 1.00 97.94 184 ASP A O 1
ATOM 1389 N N . ARG A 1 185 ? -7.829 -8.400 20.058 1.00 98.00 185 ARG A N 1
ATOM 1390 C CA . ARG A 1 185 ? -7.541 -8.653 21.484 1.00 98.00 185 ARG A CA 1
ATOM 1391 C C . ARG A 1 185 ? -8.122 -7.594 22.416 1.00 98.00 185 ARG A C 1
ATOM 1393 O O . ARG A 1 185 ? -8.372 -7.887 23.583 1.00 98.00 185 ARG A O 1
ATOM 1400 N N . GLU A 1 186 ? -8.242 -6.359 21.948 1.00 98.38 186 GLU A N 1
ATOM 1401 C CA . GLU A 1 186 ? -8.874 -5.280 22.703 1.00 98.38 186 GLU A CA 1
ATOM 1402 C C . GLU A 1 186 ? -10.385 -5.509 22.798 1.00 98.38 186 GLU A C 1
ATOM 1404 O O . GLU A 1 186 ? -10.944 -5.400 23.886 1.00 98.38 186 GLU A O 1
ATOM 1409 N N . GLU A 1 187 ? -11.019 -5.931 21.702 1.00 98.00 187 GLU A N 1
ATOM 1410 C CA . GLU A 1 187 ? -12.430 -6.324 21.683 1.00 98.00 187 GLU A CA 1
ATOM 1411 C C . GLU A 1 187 ? -12.702 -7.482 22.657 1.00 98.00 187 GLU A C 1
ATOM 1413 O O . GLU A 1 187 ? -13.555 -7.347 23.534 1.00 98.00 187 GLU A O 1
ATOM 1418 N N . GLU A 1 188 ? -11.905 -8.558 22.612 1.00 97.88 188 GLU A N 1
ATOM 1419 C CA . GLU A 1 188 ? -12.011 -9.674 23.569 1.00 97.88 188 GLU A CA 1
ATOM 1420 C C . GLU A 1 188 ? -11.867 -9.214 25.034 1.00 97.88 188 GLU A C 1
ATOM 1422 O O . GLU A 1 188 ? -12.558 -9.712 25.928 1.00 97.88 188 GLU A O 1
ATOM 1427 N N . ARG A 1 189 ? -10.973 -8.254 25.310 1.00 98.25 189 ARG A N 1
ATOM 1428 C CA . ARG A 1 189 ? -10.811 -7.684 26.658 1.00 98.25 189 ARG A CA 1
ATOM 1429 C C . ARG A 1 189 ? -12.048 -6.909 27.100 1.00 98.25 189 ARG A C 1
ATOM 1431 O O . ARG A 1 189 ? -12.509 -7.115 28.220 1.00 98.25 189 ARG A O 1
ATOM 1438 N N . LEU A 1 190 ? -12.593 -6.063 26.230 1.00 98.44 190 LEU A N 1
ATOM 1439 C CA . LEU A 1 190 ? -13.792 -5.281 26.526 1.00 98.44 190 LEU A CA 1
ATOM 1440 C C . LEU A 1 190 ? -15.016 -6.176 26.754 1.00 98.44 190 LEU A C 1
ATOM 1442 O O . LEU A 1 190 ? -15.814 -5.898 27.649 1.00 98.44 190 LEU A O 1
ATOM 1446 N N . GLU A 1 191 ? -15.150 -7.275 26.007 1.00 98.38 191 GLU A N 1
ATOM 1447 C CA . GLU A 1 191 ? -16.203 -8.268 26.249 1.00 98.38 191 GLU A CA 1
ATOM 1448 C C . GLU A 1 191 ? -16.081 -8.898 27.643 1.00 98.38 191 GLU A C 1
ATOM 1450 O O . GLU A 1 191 ? -17.072 -9.011 28.369 1.00 98.38 191 GLU A O 1
ATOM 1455 N N . MET A 1 192 ? -14.866 -9.269 28.052 1.00 98.12 192 MET A N 1
ATOM 1456 C CA . MET A 1 192 ? -14.618 -9.834 29.381 1.00 98.12 192 MET A CA 1
ATOM 1457 C C . MET A 1 192 ? -14.916 -8.837 30.502 1.00 98.12 192 MET A C 1
ATOM 1459 O O . MET A 1 192 ? -15.533 -9.212 31.505 1.00 98.12 192 MET A O 1
ATOM 1463 N N . ASP A 1 193 ? -14.519 -7.578 30.335 1.00 98.44 193 ASP A N 1
ATOM 1464 C CA . ASP A 1 193 ? -14.809 -6.512 31.296 1.00 98.44 193 ASP A CA 1
ATOM 1465 C C . ASP A 1 193 ? -16.322 -6.260 31.394 1.00 98.44 193 ASP A C 1
ATOM 1467 O O . ASP A 1 193 ? -16.863 -6.122 32.493 1.00 98.44 193 ASP A O 1
ATOM 1471 N N . TRP A 1 194 ? -17.040 -6.301 30.268 1.00 98.44 194 TRP A N 1
ATOM 1472 C CA . TRP A 1 194 ? -18.498 -6.177 30.242 1.00 98.44 194 TRP A CA 1
ATOM 1473 C C . TRP A 1 194 ? -19.205 -7.339 30.959 1.00 98.44 194 TRP A C 1
ATOM 1475 O O . TRP A 1 194 ? -20.156 -7.123 31.721 1.00 98.44 194 TRP A O 1
ATOM 1485 N N . VAL A 1 195 ? -18.721 -8.573 30.780 1.00 98.62 195 VAL A N 1
ATOM 1486 C CA . VAL A 1 195 ? -19.221 -9.747 31.515 1.00 98.62 195 VAL A CA 1
ATOM 1487 C C . VAL A 1 195 ? -18.975 -9.595 33.019 1.00 98.62 195 VAL A C 1
ATOM 1489 O O . VAL A 1 195 ? -19.884 -9.849 33.812 1.00 98.62 195 VAL A O 1
ATOM 1492 N N . GLN A 1 196 ? -17.786 -9.144 33.433 1.00 98.44 196 GLN A N 1
ATOM 1493 C CA . GLN A 1 196 ? -17.485 -8.899 34.849 1.00 98.44 196 GLN A CA 1
ATOM 1494 C C . GLN A 1 196 ? -18.387 -7.819 35.451 1.00 98.44 196 GLN A C 1
ATOM 1496 O O . GLN A 1 196 ? -18.935 -8.020 36.538 1.00 98.44 196 GLN A O 1
ATOM 1501 N N . LEU A 1 197 ? -18.590 -6.712 34.731 1.00 98.56 197 LEU A N 1
ATOM 1502 C CA . LEU A 1 197 ? -19.486 -5.636 35.149 1.00 98.56 197 LEU A CA 1
ATOM 1503 C C . LEU A 1 197 ? -20.921 -6.151 35.335 1.00 98.56 197 LEU A C 1
ATOM 1505 O O . LEU A 1 197 ? -21.560 -5.854 36.342 1.00 98.56 197 LEU A O 1
ATOM 1509 N N . SER A 1 198 ? -21.397 -6.985 34.407 1.00 98.44 198 SER A N 1
ATOM 1510 C CA . SER A 1 198 ? -22.732 -7.591 34.469 1.00 98.44 198 SER A CA 1
ATOM 1511 C C . SER A 1 198 ? -22.895 -8.509 35.687 1.00 98.44 198 SER A C 1
ATOM 1513 O O . SER A 1 198 ? -23.931 -8.485 36.351 1.00 98.44 198 SER A O 1
ATOM 1515 N N . ILE A 1 199 ? -21.863 -9.288 36.033 1.00 98.56 199 ILE A N 1
ATOM 1516 C CA . ILE A 1 199 ? -21.863 -10.128 37.242 1.00 98.56 199 ILE A CA 1
ATOM 1517 C C . ILE A 1 199 ? -21.902 -9.258 38.503 1.00 98.56 199 ILE A C 1
ATOM 1519 O O . ILE A 1 199 ? -22.688 -9.535 39.410 1.00 98.56 199 ILE A O 1
ATOM 1523 N N . ALA A 1 200 ? -21.080 -8.208 38.567 1.00 98.19 200 ALA A N 1
ATOM 1524 C CA . ALA A 1 200 ? -21.050 -7.293 39.706 1.00 98.19 2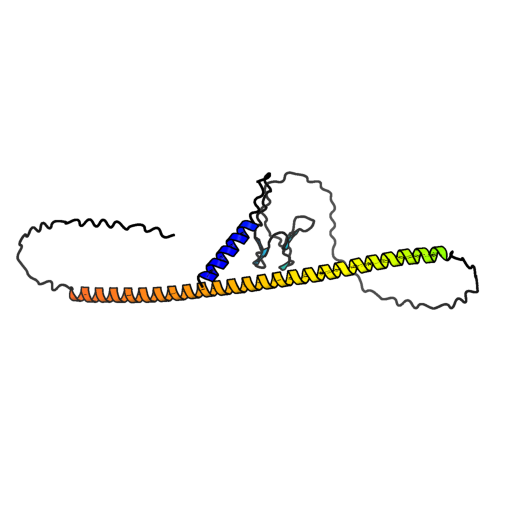00 ALA A CA 1
ATOM 1525 C C . ALA A 1 200 ? -22.399 -6.578 39.896 1.00 98.19 200 ALA A C 1
ATOM 1527 O O . ALA A 1 200 ? -22.899 -6.480 41.019 1.00 98.19 200 A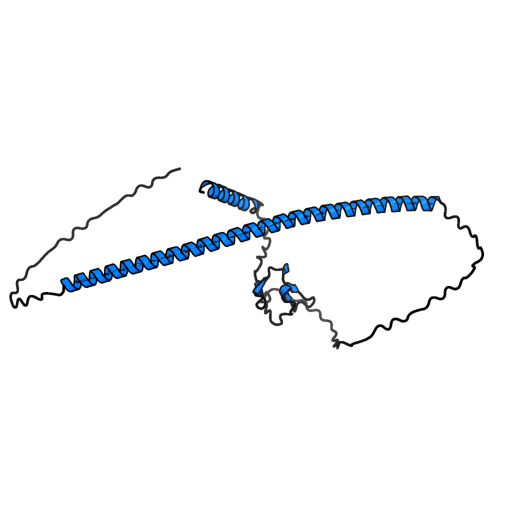LA A O 1
ATOM 1528 N N . GLN A 1 201 ? -23.028 -6.147 38.799 1.00 98.25 201 GLN A N 1
ATOM 1529 C CA . GLN A 1 201 ? -24.363 -5.556 38.817 1.00 98.25 201 GLN A CA 1
ATOM 1530 C C . GLN A 1 201 ? -25.409 -6.548 39.340 1.00 98.25 201 GLN A C 1
ATOM 1532 O O . GLN A 1 201 ? -26.167 -6.208 40.248 1.00 98.25 201 GLN A O 1
ATOM 1537 N N . GLN A 1 202 ? -25.412 -7.788 38.840 1.00 98.50 202 GLN A N 1
ATOM 1538 C CA . GLN A 1 202 ? -26.334 -8.824 39.311 1.00 98.50 202 GLN A CA 1
ATOM 1539 C C . GLN A 1 202 ? -26.163 -9.100 40.813 1.00 98.50 202 GLN A C 1
ATOM 1541 O O . GLN A 1 202 ? -27.151 -9.190 41.541 1.00 98.50 202 GLN A O 1
ATOM 1546 N N . GLN A 1 203 ? -24.920 -9.183 41.303 1.00 98.12 203 GLN A N 1
ATOM 1547 C CA . GLN A 1 203 ? -24.641 -9.362 42.732 1.00 98.12 203 GLN A CA 1
ATOM 1548 C C . GLN A 1 203 ? -25.170 -8.195 43.572 1.00 98.12 203 GLN A C 1
ATOM 1550 O O . GLN A 1 203 ? -25.737 -8.417 44.643 1.00 98.12 203 GLN A O 1
ATOM 1555 N N . MET A 1 204 ? -25.013 -6.960 43.091 1.00 97.81 204 MET A N 1
ATOM 1556 C CA . MET A 1 204 ? -25.539 -5.773 43.763 1.00 97.81 204 MET A CA 1
ATOM 1557 C C . MET A 1 204 ? -27.071 -5.788 43.817 1.00 97.81 204 MET A C 1
ATOM 1559 O O . MET A 1 204 ? -27.651 -5.520 44.871 1.00 97.81 204 MET A O 1
ATOM 1563 N N . GLU A 1 205 ? -27.731 -6.151 42.717 1.00 97.81 205 GLU A N 1
ATOM 1564 C CA . GLU A 1 205 ? -29.187 -6.299 42.674 1.00 97.81 205 GLU A CA 1
ATOM 1565 C C . GLU A 1 205 ? -29.686 -7.384 43.634 1.00 97.81 205 GLU A C 1
ATOM 1567 O O . GLU A 1 205 ? -30.688 -7.190 44.325 1.00 97.81 205 GLU A O 1
ATOM 1572 N N . ASP A 1 206 ? -28.994 -8.520 43.706 1.00 97.31 206 ASP A N 1
ATOM 1573 C CA . ASP A 1 206 ? -29.362 -9.622 44.595 1.00 97.31 206 ASP A CA 1
ATOM 1574 C C . ASP A 1 206 ? -29.160 -9.252 46.072 1.00 97.31 206 ASP A C 1
ATOM 1576 O O . ASP A 1 206 ? -30.024 -9.541 46.908 1.00 97.31 206 ASP A O 1
ATOM 1580 N N . LEU A 1 207 ? -28.079 -8.537 46.402 1.00 96.44 207 LEU A N 1
ATOM 1581 C CA . LEU A 1 207 ? -27.862 -7.969 47.737 1.00 96.44 207 LEU A CA 1
ATOM 1582 C C . LEU A 1 207 ? -28.956 -6.964 48.109 1.00 96.44 207 LEU A C 1
ATOM 1584 O O . LEU A 1 207 ? -29.493 -7.022 49.218 1.00 96.44 207 LEU A O 1
ATOM 1588 N N . TRP A 1 208 ? -29.331 -6.077 47.186 1.00 96.31 208 TRP A N 1
ATOM 1589 C CA . TRP A 1 208 ? -30.403 -5.108 47.407 1.00 96.31 208 TRP A CA 1
ATOM 1590 C C . TRP A 1 208 ? -31.762 -5.792 47.625 1.00 96.31 208 TRP A C 1
ATOM 1592 O O . TRP A 1 208 ? -32.509 -5.410 48.533 1.00 96.31 208 TRP A O 1
ATOM 1602 N N . LYS A 1 209 ? -32.063 -6.858 46.869 1.00 94.50 209 LYS A N 1
ATOM 1603 C CA . LYS A 1 209 ? -33.259 -7.699 47.070 1.00 94.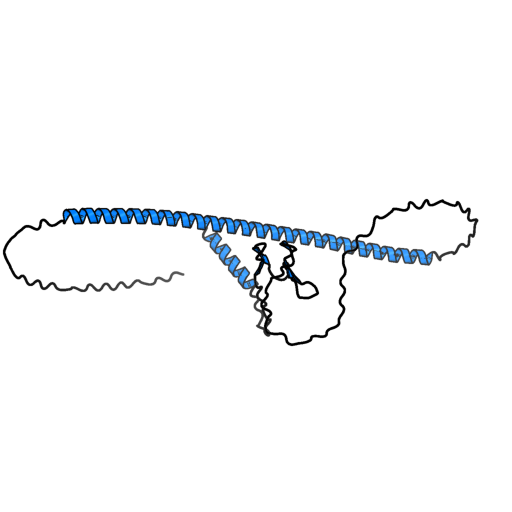50 209 LYS A CA 1
ATOM 1604 C C . LYS A 1 209 ? -33.252 -8.392 48.435 1.00 94.50 209 LYS A C 1
ATOM 1606 O O . LYS A 1 209 ? -34.278 -8.421 49.113 1.00 94.50 209 LYS A O 1
ATOM 1611 N N . MET A 1 210 ? -32.112 -8.920 48.881 1.00 93.31 210 MET A N 1
ATOM 1612 C CA . MET A 1 210 ? -32.003 -9.502 50.226 1.00 93.31 210 MET A CA 1
ATOM 1613 C C . MET A 1 210 ? -32.190 -8.447 51.325 1.00 93.31 210 MET A C 1
ATOM 1615 O O . MET A 1 210 ? -32.898 -8.700 52.302 1.00 93.31 210 MET A O 1
ATOM 1619 N N . GLY A 1 211 ? -31.618 -7.252 51.151 1.00 92.06 211 GLY A N 1
ATOM 1620 C CA . GLY A 1 211 ? -31.783 -6.131 52.077 1.00 92.06 211 GLY A CA 1
ATOM 1621 C C . GLY A 1 211 ? -33.238 -5.671 52.193 1.00 92.06 211 GLY A C 1
ATOM 1622 O O . GLY A 1 211 ? -33.753 -5.540 53.302 1.00 92.06 211 GLY A O 1
ATOM 1623 N N . THR A 1 212 ? -33.936 -5.511 51.066 1.00 88.12 212 THR A N 1
ATOM 1624 C CA . THR A 1 212 ? -35.361 -5.131 51.043 1.00 88.12 212 THR A CA 1
ATOM 1625 C C . THR A 1 212 ? -36.273 -6.204 51.633 1.00 88.12 212 THR A C 1
ATOM 1627 O O . THR A 1 212 ? -37.239 -5.856 52.308 1.00 88.12 212 THR A O 1
ATOM 1630 N N . LEU A 1 213 ? -35.964 -7.495 51.472 1.00 80.75 213 LEU A N 1
ATOM 1631 C CA . LEU A 1 213 ? -36.699 -8.567 52.157 1.00 80.75 213 LEU A CA 1
ATOM 1632 C C . LEU A 1 213 ? -36.503 -8.532 53.679 1.00 80.75 213 LEU A C 1
ATOM 1634 O O . LEU A 1 213 ? -37.460 -8.779 54.411 1.00 80.75 213 LEU A O 1
ATOM 1638 N N . MET A 1 214 ? -35.310 -8.179 54.171 1.00 76.62 214 MET A N 1
ATOM 1639 C CA . MET A 1 214 ? -35.086 -7.974 55.611 1.00 76.62 214 MET A CA 1
ATOM 1640 C C . MET A 1 214 ? -35.744 -6.693 56.140 1.00 76.62 214 MET A C 1
ATOM 1642 O O . MET A 1 214 ? -36.148 -6.647 57.300 1.00 76.62 214 MET A O 1
ATOM 1646 N N . GLN A 1 215 ? -35.879 -5.671 55.294 1.00 67.25 215 GLN A N 1
ATOM 1647 C CA . GLN A 1 215 ? -36.605 -4.436 55.592 1.00 67.25 215 GLN A CA 1
ATOM 1648 C C . GLN A 1 215 ? -38.113 -4.533 55.335 1.00 67.25 215 GLN A C 1
ATOM 1650 O O . GLN A 1 215 ? -38.824 -3.565 55.617 1.00 67.25 215 GLN A O 1
ATOM 1655 N N . SER A 1 216 ? -38.609 -5.679 54.836 1.00 61.31 216 SER A N 1
ATOM 1656 C CA . SER A 1 216 ? -40.039 -5.948 54.705 1.00 61.31 216 SER A CA 1
ATOM 1657 C C . SER A 1 216 ? -40.675 -5.620 56.043 1.00 61.31 216 SER A C 1
ATOM 1659 O O . SER A 1 216 ? -40.281 -6.194 57.065 1.00 61.31 216 SER A O 1
ATOM 1661 N N . PRO A 1 217 ? -41.608 -4.665 56.072 1.00 59.28 217 PRO A N 1
ATOM 1662 C CA . PRO A 1 217 ? -41.976 -4.066 57.318 1.00 59.28 217 PRO A CA 1
ATOM 1663 C C . PRO A 1 217 ? -42.641 -5.157 58.148 1.00 59.28 217 PRO A C 1
ATOM 1665 O O . PRO A 1 217 ? -43.740 -5.634 57.850 1.00 59.28 217 PRO A O 1
ATOM 1668 N N . PHE A 1 218 ? -42.013 -5.473 59.277 1.00 56.91 218 PHE A N 1
ATOM 1669 C CA . PHE A 1 218 ? -42.776 -5.489 60.506 1.00 56.91 218 PHE A CA 1
ATOM 1670 C C . PHE A 1 218 ? -43.486 -4.128 60.565 1.00 56.91 218 PHE A C 1
ATOM 1672 O O . PHE A 1 218 ? -43.034 -3.201 61.233 1.00 56.91 218 PHE A O 1
ATOM 1679 N N . ILE A 1 219 ? -44.593 -3.991 59.818 1.00 59.09 219 ILE A N 1
ATOM 1680 C CA . ILE A 1 219 ? -45.666 -3.059 60.119 1.00 59.09 219 ILE A CA 1
ATOM 1681 C C . ILE A 1 219 ? -46.153 -3.581 61.454 1.00 59.09 219 ILE A C 1
ATOM 1683 O O . ILE A 1 219 ? -47.059 -4.410 61.561 1.00 59.09 219 ILE A O 1
ATOM 1687 N N . TYR A 1 220 ? -45.433 -3.159 62.484 1.00 56.66 220 TYR A N 1
ATOM 1688 C CA . TYR A 1 220 ? -45.872 -3.198 63.842 1.00 56.66 220 TYR A CA 1
ATOM 1689 C C . TYR A 1 220 ? -47.239 -2.529 63.772 1.00 56.66 220 TYR A C 1
ATOM 1691 O O . TYR A 1 220 ? -47.355 -1.347 63.457 1.00 56.66 220 TYR A O 1
ATOM 1699 N N . SER A 1 221 ? -48.293 -3.323 63.940 1.00 58.09 221 SER A N 1
ATOM 1700 C CA . SER A 1 221 ? -49.663 -2.840 64.073 1.00 58.09 221 SER A CA 1
ATOM 1701 C C . SER A 1 221 ? -49.796 -2.099 65.407 1.00 58.09 221 SER A C 1
ATOM 1703 O O . SER A 1 221 ? -50.656 -2.426 66.225 1.00 58.09 221 SER A O 1
ATOM 1705 N N . SER A 1 222 ? -48.940 -1.105 65.663 1.00 55.97 222 SER A N 1
ATOM 1706 C CA . SER A 1 222 ? -49.073 -0.128 66.737 1.00 55.97 222 SER A CA 1
ATOM 1707 C C . SER A 1 222 ? -50.199 0.822 66.360 1.00 55.97 222 SER A C 1
ATOM 1709 O O . SER A 1 222 ? -50.035 1.987 66.006 1.00 55.97 222 SER A O 1
ATOM 1711 N N . LYS A 1 223 ? -51.398 0.264 66.446 1.00 57.25 223 LYS A N 1
ATOM 1712 C CA . LYS A 1 223 ? -52.658 0.969 66.503 1.00 57.25 223 LYS A CA 1
ATOM 1713 C C . LYS A 1 223 ? -52.593 1.936 67.694 1.00 57.25 223 LYS A C 1
ATOM 1715 O O . LYS A 1 223 ? -52.828 1.540 68.829 1.00 57.25 223 LYS A O 1
ATOM 1720 N N . GLY A 1 224 ? -52.265 3.196 67.413 1.00 58.44 224 GLY A N 1
ATOM 1721 C CA . GLY A 1 224 ? -52.593 4.344 68.256 1.00 58.44 224 GLY A CA 1
ATOM 1722 C C . GLY A 1 224 ? -51.464 4.915 69.112 1.00 58.44 224 GLY A C 1
ATOM 1723 O O . GLY A 1 224 ? -51.319 4.534 70.269 1.00 58.44 224 GLY A O 1
ATOM 1724 N N . LYS A 1 225 ? -50.777 5.942 68.598 1.00 57.22 225 LYS A N 1
ATOM 1725 C CA . LYS A 1 225 ? -50.685 7.252 69.271 1.00 57.22 225 LYS A CA 1
ATOM 1726 C C . LYS A 1 225 ? -50.013 8.275 68.356 1.00 57.22 225 LYS A C 1
ATOM 1728 O O . LYS A 1 225 ? -48.826 8.166 68.078 1.00 57.22 225 LYS A O 1
ATOM 1733 N N . GLU A 1 226 ? -50.780 9.271 67.921 1.00 55.81 226 GLU A N 1
ATOM 1734 C CA . GLU A 1 226 ? -50.242 10.518 67.381 1.00 55.81 226 GLU A CA 1
ATOM 1735 C C . GLU A 1 226 ? -49.338 11.170 68.432 1.00 55.81 226 GLU A C 1
ATOM 1737 O O . GLU A 1 226 ? -49.772 11.467 69.549 1.00 55.81 226 GLU A O 1
ATOM 1742 N N . ARG A 1 227 ? -48.085 11.427 68.070 1.00 56.31 227 ARG A N 1
ATOM 1743 C CA . ARG A 1 227 ? -47.325 12.532 68.645 1.00 56.31 227 ARG A CA 1
ATOM 1744 C C . ARG A 1 227 ? -46.640 13.270 67.510 1.00 56.31 227 ARG A C 1
ATOM 1746 O O . ARG A 1 227 ? -45.794 12.705 66.828 1.00 56.31 227 ARG A O 1
ATOM 1753 N N . ALA A 1 228 ? -47.056 14.520 67.341 1.00 56.34 228 ALA A N 1
ATOM 1754 C CA . ALA A 1 228 ? -46.360 15.522 66.561 1.00 56.34 228 ALA A CA 1
ATOM 1755 C C . ALA A 1 228 ? -44.950 15.692 67.137 1.00 56.34 228 ALA A C 1
ATOM 1757 O O . ALA A 1 228 ? -44.794 16.021 68.314 1.00 56.34 228 ALA A O 1
ATOM 1758 N N . VAL A 1 229 ? -43.945 15.405 66.322 1.00 54.47 229 VAL A N 1
ATOM 1759 C CA . VAL A 1 229 ? -42.558 15.780 66.570 1.00 54.47 229 VAL A CA 1
ATOM 1760 C C . VAL A 1 229 ? -42.126 16.546 65.332 1.00 54.47 229 VAL A C 1
ATOM 1762 O O . VAL A 1 229 ? -42.016 15.987 64.244 1.00 54.47 229 VAL A O 1
ATOM 1765 N N . GLU A 1 230 ? -41.994 17.851 65.521 1.00 51.03 230 GLU A N 1
ATOM 1766 C CA . GLU A 1 230 ? -41.331 18.773 64.613 1.00 51.03 230 GLU A CA 1
ATOM 1767 C C . GLU A 1 230 ? -39.834 18.454 64.676 1.00 51.03 230 GLU A C 1
ATOM 1769 O O . GLU A 1 230 ? -39.209 18.581 65.727 1.00 51.03 230 GLU A O 1
ATOM 1774 N N . THR A 1 231 ? -39.269 17.960 63.578 1.00 54.12 231 THR A N 1
ATOM 1775 C CA . THR A 1 231 ? -37.817 17.857 63.402 1.00 54.12 231 THR A CA 1
ATOM 1776 C C . THR A 1 231 ? -37.394 18.885 62.374 1.00 54.12 231 THR A C 1
ATOM 1778 O O . THR A 1 231 ? -37.491 18.653 61.170 1.00 54.12 231 THR A O 1
ATOM 1781 N N . GLU A 1 232 ? -36.952 20.026 62.888 1.00 52.31 232 GLU A N 1
ATOM 1782 C CA . GLU A 1 232 ? -36.010 20.916 62.225 1.00 52.31 232 GLU A CA 1
ATOM 1783 C C . GLU A 1 232 ? -34.662 20.177 62.178 1.00 52.31 232 GLU A C 1
ATOM 1785 O O . GLU A 1 232 ? -34.161 19.737 63.213 1.00 52.31 232 GLU A O 1
ATOM 1790 N N . ALA A 1 233 ? -34.111 19.959 60.986 1.00 52.84 233 ALA A N 1
ATOM 1791 C CA . ALA A 1 233 ? -32.768 19.417 60.817 1.00 52.84 233 ALA A CA 1
ATOM 1792 C C . ALA A 1 233 ? -32.026 20.310 59.827 1.00 52.84 233 ALA A C 1
ATOM 1794 O O . ALA A 1 233 ? -32.372 20.378 58.646 1.00 52.84 233 ALA A O 1
ATOM 1795 N N . GLU A 1 234 ? -31.072 21.045 60.388 1.00 49.59 234 GLU A N 1
ATOM 1796 C CA . GLU A 1 234 ? -30.168 21.973 5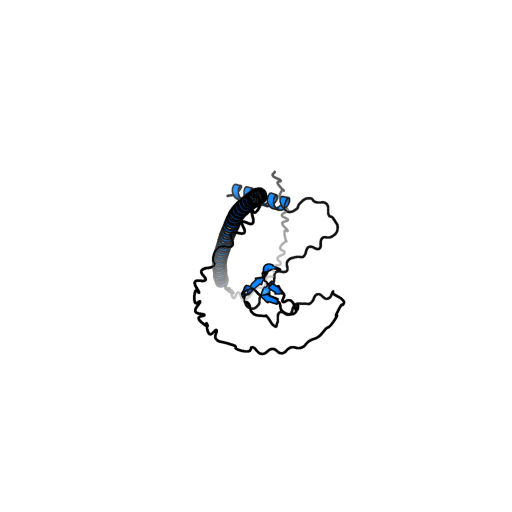9.728 1.00 49.59 234 GLU A CA 1
ATOM 1797 C C . GLU A 1 234 ? -29.358 21.270 58.632 1.00 49.59 234 GLU A C 1
ATOM 1799 O O . GLU A 1 234 ? -28.847 20.163 58.807 1.00 49.59 234 GLU A O 1
ATOM 1804 N N . VAL A 1 235 ? -29.280 21.941 57.486 1.00 53.00 235 VAL A N 1
ATOM 1805 C CA . VAL A 1 235 ? -28.414 21.618 56.356 1.00 53.00 235 VAL A CA 1
ATOM 1806 C C . VAL A 1 235 ? -27.063 22.268 56.642 1.00 53.00 235 VAL A C 1
ATOM 1808 O O . VAL A 1 235 ? -26.968 23.491 56.599 1.00 53.00 235 VAL A O 1
ATOM 1811 N N . GLU A 1 236 ? -26.034 21.475 56.941 1.00 49.91 236 GLU A N 1
ATOM 1812 C CA . GLU A 1 236 ? -24.650 21.941 56.821 1.00 49.91 236 GLU A CA 1
ATOM 1813 C C . GLU A 1 236 ? -24.156 21.649 55.401 1.00 49.91 236 GLU A C 1
ATOM 1815 O O . GLU A 1 236 ? -24.017 20.493 54.993 1.00 49.91 236 GLU A O 1
ATOM 1820 N N . GLU A 1 237 ? -23.945 22.721 54.637 1.00 53.84 237 GLU A N 1
ATOM 1821 C CA . GLU A 1 237 ? -23.177 22.720 53.394 1.00 53.84 237 GLU A CA 1
ATOM 1822 C C . GLU A 1 237 ? -21.692 22.562 53.746 1.00 53.84 237 GLU A C 1
ATOM 1824 O O . GLU A 1 237 ? -21.103 23.436 54.380 1.00 53.84 237 GLU A O 1
ATOM 1829 N N . ALA A 1 238 ? -21.093 21.439 53.350 1.00 61.91 238 ALA A N 1
ATOM 1830 C CA . ALA A 1 238 ? -19.647 21.269 53.339 1.00 61.91 238 ALA A CA 1
ATOM 1831 C C . ALA A 1 238 ? -19.135 21.635 51.938 1.00 61.91 238 ALA A C 1
ATOM 1833 O O . ALA A 1 238 ? -19.401 20.926 50.967 1.00 61.91 238 ALA A O 1
ATOM 1834 N N . ASP A 1 239 ? -18.469 22.783 51.871 1.00 67.50 239 ASP A N 1
ATOM 1835 C CA . ASP A 1 239 ? -17.750 23.336 50.726 1.00 67.50 239 ASP A CA 1
ATOM 1836 C C . ASP A 1 239 ? -16.322 22.765 50.741 1.00 67.50 239 ASP A C 1
ATOM 1838 O O . ASP A 1 239 ? -15.526 23.123 51.608 1.00 67.50 239 ASP A O 1
ATOM 1842 N N . ASP A 1 240 ? -16.033 21.814 49.849 1.00 67.25 240 ASP A N 1
ATOM 1843 C CA . ASP A 1 240 ? -14.686 21.263 49.638 1.00 67.25 240 ASP A CA 1
ATOM 1844 C C . ASP A 1 240 ? -14.099 21.920 48.376 1.00 67.25 240 ASP A C 1
ATOM 1846 O O . ASP A 1 240 ? -14.340 21.488 47.244 1.00 67.25 240 ASP A O 1
ATOM 1850 N N . GLU A 1 241 ? -13.360 23.013 48.583 1.00 67.19 241 GLU A N 1
ATOM 1851 C CA . GLU A 1 241 ? -12.435 23.579 47.599 1.00 67.19 241 GLU A CA 1
ATOM 1852 C C . GLU A 1 241 ? -11.130 22.765 47.614 1.00 67.19 241 GLU A C 1
ATOM 1854 O O . GLU A 1 241 ? -10.264 22.988 48.459 1.00 67.19 241 GLU A O 1
ATOM 1859 N N . ASP A 1 242 ? -10.967 21.843 46.663 1.00 65.06 242 ASP A N 1
ATOM 1860 C CA . ASP A 1 242 ? -9.664 21.237 46.362 1.00 65.06 242 ASP A CA 1
ATOM 1861 C C . ASP A 1 242 ? -8.982 22.014 45.218 1.00 65.06 242 ASP A C 1
ATOM 1863 O O . ASP A 1 242 ? -9.344 21.909 44.041 1.00 65.06 242 ASP A O 1
ATOM 1867 N N . GLU A 1 243 ? -7.983 22.825 45.583 1.00 66.81 243 GLU A N 1
ATOM 1868 C CA . GLU A 1 243 ? -6.986 23.385 44.666 1.00 66.81 243 GLU A CA 1
ATOM 1869 C C . GLU A 1 243 ? -5.925 22.323 44.341 1.00 66.81 243 GLU A C 1
ATOM 1871 O O . GLU A 1 243 ? -4.971 22.131 45.098 1.00 66.81 243 GLU A O 1
ATOM 1876 N N . ASP A 1 244 ? -6.033 21.673 43.181 1.00 64.81 244 ASP A N 1
ATOM 1877 C CA . ASP A 1 244 ? -4.952 20.820 42.687 1.00 64.81 244 ASP A CA 1
ATOM 1878 C C . ASP A 1 244 ? -3.938 21.608 41.845 1.00 64.81 244 ASP A C 1
ATOM 1880 O O . ASP A 1 244 ? -4.210 22.124 40.756 1.00 64.81 244 ASP A O 1
ATOM 1884 N N . ALA A 1 245 ? -2.728 21.665 42.401 1.00 64.19 245 ALA A N 1
ATOM 1885 C CA . ALA A 1 245 ? -1.535 22.293 41.869 1.00 64.19 245 ALA A CA 1
ATOM 1886 C C . ALA A 1 245 ? -1.054 21.633 40.566 1.00 64.19 245 ALA A C 1
ATOM 1888 O O . ALA A 1 245 ? -0.745 20.443 40.495 1.00 64.19 245 ALA A O 1
ATOM 1889 N N . GLN A 1 246 ? -0.916 22.465 39.538 1.00 62.12 246 GLN A N 1
ATOM 1890 C CA . GLN A 1 246 ? -0.377 22.116 38.232 1.00 62.12 246 GLN A CA 1
ATOM 1891 C C . GLN A 1 246 ? 1.161 22.070 38.306 1.00 62.12 246 GLN A C 1
ATOM 1893 O O . GLN A 1 246 ? 1.827 23.104 38.319 1.00 62.12 246 GLN A O 1
ATOM 1898 N N . GLY A 1 247 ? 1.729 20.866 38.397 1.00 65.06 247 GLY A N 1
ATOM 1899 C CA . GLY A 1 247 ? 3.165 20.636 38.247 1.00 65.06 247 GLY A CA 1
ATOM 1900 C C . GLY A 1 247 ? 3.543 20.536 36.770 1.00 65.06 247 GLY A C 1
ATOM 1901 O O . GLY A 1 247 ? 3.219 19.546 36.119 1.00 65.06 247 GLY A O 1
ATOM 1902 N N . GLU A 1 248 ? 4.211 21.565 36.249 1.00 63.97 248 GLU A N 1
ATOM 1903 C CA . GLU A 1 248 ? 4.995 21.490 35.015 1.00 63.97 248 GLU A CA 1
ATOM 1904 C C . GLU A 1 248 ? 6.269 20.676 35.293 1.00 63.97 248 GLU A C 1
ATOM 1906 O O . GLU A 1 248 ? 7.066 21.059 36.149 1.00 63.97 248 GLU A O 1
ATOM 1911 N N . GLU A 1 249 ? 6.476 19.575 34.571 1.00 62.69 249 GLU A N 1
ATOM 1912 C CA . GLU A 1 249 ? 7.810 18.992 34.400 1.00 62.69 249 GLU A CA 1
ATOM 1913 C C . GLU A 1 249 ? 8.171 18.891 32.910 1.00 62.69 249 GLU A C 1
ATOM 1915 O O . GLU A 1 249 ? 7.305 18.789 32.038 1.00 62.69 249 GLU A O 1
ATOM 1920 N N . GLU A 1 250 ? 9.482 19.022 32.708 1.00 54.47 250 GLU A N 1
ATOM 1921 C CA . GLU A 1 250 ? 10.286 19.504 31.572 1.00 54.47 250 GLU A CA 1
ATOM 1922 C C . GLU A 1 250 ? 10.388 18.565 30.356 1.00 54.47 250 GLU A C 1
ATOM 1924 O O . GLU A 1 250 ? 10.478 17.329 30.542 1.00 54.47 250 GLU A O 1
#

Radius of gyration: 44.49 Å; chains: 1; bounding box: 91×58×138 Å

Secondary structure (DSSP, 8-state):
-HHHHHHHHHHHHHHHHHHS------S---------EE-TTT--EEPTTTTEEEPTTSS-EEEGGG--B-TT------S---------------PPP-----------------------------HHHHHHHHHHHHHHHHHHHHHHHHHHHHHHHHHHHHHHHHHHHHHHHHHHHHHHHHHHHHHHHHHHHHHHHHHHHHHHHHHHHHHHHHTS----------------------------------

Organism: NCBI:txid1036808

pLDDT: mean 71.74, std 20.15, range [34.16, 98.62]

Foldseek 3Di:
DVVVVVVVVVVVVVVVVVVPPPDDDDPDDPPPDFDFDADPPPRDTDTPPPAWDQDPVNQFTAGPVVRDTDNPPPDPDPPDDDDDDDDDDDDDDDDDDDDDDDPPDPDDDDDDPPPDDDPPPPPVPPVVVVVVVVVVVVVVVVVVVVVVVVVVVVVVVVVVVVVVVVVVVVVVVVVVVVVVVVVVVVVVVVVVVVVVVVVVVVVVVVVVVVVVVVVVDPPVPPPDDDDDDDDDDDDDDDDDDDDDDDDDDD

Sequence (250 aa):
MEREQQEEMQAWAWAVTVTQGGGTPGPSTVVAVPMLRVCKRCMVLLQEPEGCVVSEQGKARACLPCQKACKVCIWPLEAGGAGAAMGSGTEASGKPVPRGGEKRKKARMTTEEGEDNNTEEVFGVPRVMAEEQHDVLGMLTQVLAQVVERMAAAEARDEERLALERETVEIRRAHLAMVRRATDREEERLEMDWVQLSIAQQQMEDLWKMGTLMQSPFIYSSKGKERAVETEAEVEEADDEDEDAQGEEE